Protein AF-A0A0E4FR72-F1 (afdb_monomer_lite)

Structure (mmCIF, N/CA/C/O backbone):
data_AF-A0A0E4FR72-F1
#
_entry.id   AF-A0A0E4FR72-F1
#
loop_
_atom_site.group_PDB
_atom_site.id
_atom_site.type_symbol
_atom_site.label_atom_id
_atom_site.label_alt_id
_atom_site.label_comp_id
_atom_site.label_asym_id
_atom_site.label_entity_id
_atom_site.label_seq_id
_atom_site.pdbx_PDB_ins_code
_atom_site.Cartn_x
_atom_site.Cartn_y
_atom_site.Cartn_z
_atom_site.occupancy
_atom_site.B_iso_or_equiv
_atom_site.auth_seq_id
_atom_site.auth_comp_id
_atom_site.auth_asym_id
_atom_site.auth_atom_id
_atom_site.pdbx_PDB_model_num
ATOM 1 N N . MET A 1 1 ? -20.635 29.916 -29.289 1.00 38.31 1 MET A N 1
ATOM 2 C CA . MET A 1 1 ? -20.199 29.292 -28.022 1.00 38.31 1 MET A CA 1
ATOM 3 C C . MET A 1 1 ? -18.880 28.588 -28.284 1.00 38.31 1 MET A C 1
ATOM 5 O O . MET A 1 1 ? -18.809 27.832 -29.242 1.00 38.31 1 MET A O 1
ATOM 9 N N . LYS A 1 2 ? -17.823 28.916 -27.535 1.00 31.12 2 LYS A N 1
ATOM 10 C CA . LYS A 1 2 ? -16.529 28.224 -27.605 1.00 31.12 2 LYS A CA 1
ATOM 11 C C . LYS A 1 2 ? -16.518 27.211 -26.466 1.00 31.12 2 LYS A C 1
ATOM 13 O O . LYS A 1 2 ? -16.635 27.627 -25.319 1.00 31.12 2 LYS A O 1
ATOM 18 N N . PHE A 1 3 ? -16.432 25.924 -26.781 1.00 34.09 3 PHE A N 1
ATOM 19 C CA . PHE A 1 3 ? -16.179 24.910 -25.762 1.00 34.09 3 PHE A CA 1
ATOM 20 C C . PHE A 1 3 ? -14.762 25.130 -25.211 1.00 34.09 3 PHE A C 1
ATOM 22 O O . PHE A 1 3 ? -13.854 25.398 -26.007 1.00 34.09 3 PHE A O 1
ATOM 29 N N . PRO A 1 4 ? -14.555 25.099 -23.885 1.00 46.88 4 PRO A N 1
ATOM 30 C CA . PRO A 1 4 ? -13.209 25.092 -23.341 1.00 46.88 4 PRO A CA 1
ATOM 31 C C . PRO A 1 4 ? -12.493 23.835 -23.847 1.00 46.88 4 PRO A C 1
ATOM 33 O O . PRO A 1 4 ? -13.051 22.741 -23.826 1.00 46.88 4 PRO A O 1
ATOM 36 N N . ASN A 1 5 ? -11.264 24.013 -24.339 1.00 38.12 5 ASN A N 1
ATOM 37 C CA . ASN A 1 5 ? -10.334 22.915 -24.589 1.00 38.12 5 ASN A CA 1
ATOM 38 C C . ASN A 1 5 ? -9.967 22.311 -23.228 1.00 38.12 5 ASN A C 1
ATOM 40 O O . ASN A 1 5 ? -8.936 22.642 -22.645 1.00 38.12 5 ASN A O 1
ATOM 44 N N . GLU A 1 6 ? -10.832 21.455 -22.699 1.00 42.31 6 GLU A N 1
ATOM 45 C CA . GLU A 1 6 ? -10.438 20.507 -21.675 1.00 42.31 6 GLU A CA 1
ATOM 46 C C . GLU A 1 6 ? -9.492 19.521 -22.353 1.00 42.31 6 GLU A C 1
ATOM 48 O O . GLU A 1 6 ? -9.890 18.629 -23.101 1.00 42.31 6 GLU A O 1
AT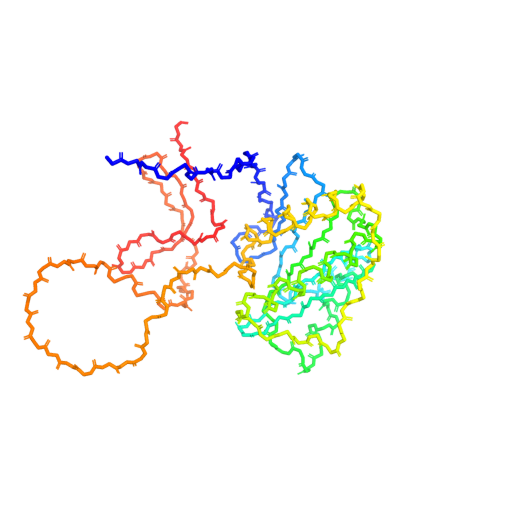OM 53 N N . THR A 1 7 ? -8.194 19.736 -22.154 1.00 40.97 7 THR A N 1
ATOM 54 C CA . THR A 1 7 ? -7.189 18.692 -22.317 1.00 40.97 7 THR A CA 1
ATOM 55 C C . THR A 1 7 ? -7.622 17.527 -21.437 1.00 40.97 7 THR A C 1
ATOM 57 O O . THR A 1 7 ? -7.352 17.527 -20.238 1.00 40.97 7 THR A O 1
ATOM 60 N N . ILE A 1 8 ? -8.323 16.556 -22.026 1.00 45.28 8 ILE A N 1
ATOM 61 C CA . ILE A 1 8 ? -8.527 15.245 -21.420 1.00 45.28 8 ILE A CA 1
ATOM 62 C C . ILE A 1 8 ? -7.111 14.754 -21.114 1.00 45.28 8 ILE A C 1
ATOM 64 O O . ILE A 1 8 ? -6.320 14.616 -22.057 1.00 45.28 8 ILE A O 1
ATOM 68 N N . PRO A 1 9 ? -6.724 14.581 -19.837 1.00 48.81 9 PRO A N 1
ATOM 69 C CA . PRO A 1 9 ? -5.423 14.018 -19.538 1.00 48.81 9 PRO A CA 1
ATOM 70 C C . PRO A 1 9 ? -5.360 12.688 -20.282 1.00 48.81 9 PRO A C 1
ATOM 72 O O . PRO A 1 9 ? -6.259 11.862 -20.138 1.00 48.81 9 PRO A O 1
ATOM 75 N N . MET A 1 10 ? -4.351 12.513 -21.140 1.00 40.31 10 MET A N 1
ATOM 76 C CA . MET A 1 10 ? -4.084 11.229 -21.780 1.00 40.31 10 MET A CA 1
ATOM 77 C C . MET A 1 10 ? -3.777 10.232 -20.661 1.00 40.31 10 MET A C 1
ATOM 79 O O . MET A 1 10 ? -2.630 10.084 -20.240 1.00 40.31 10 MET A O 1
ATOM 83 N N . VAL A 1 11 ? -4.817 9.590 -20.138 1.00 51.69 11 VAL A N 1
ATOM 84 C CA . VAL A 1 11 ? -4.686 8.442 -19.257 1.00 51.69 11 VAL A CA 1
ATOM 85 C C . VAL A 1 11 ? -4.114 7.352 -20.147 1.00 51.69 11 VAL A C 1
ATOM 87 O O . VAL A 1 11 ? -4.754 6.922 -21.107 1.00 51.69 11 VAL A O 1
ATOM 90 N N . GLN A 1 12 ? -2.857 6.977 -19.905 1.00 54.44 12 GLN A N 1
ATOM 91 C CA . GLN A 1 12 ? -2.293 5.823 -20.589 1.00 54.44 12 GLN A CA 1
ATOM 92 C C . GLN A 1 12 ? -3.168 4.608 -20.255 1.00 54.44 12 GLN A C 1
ATOM 94 O O . GLN A 1 12 ? -3.500 4.422 -19.082 1.00 54.44 12 GLN A O 1
ATOM 99 N N . PRO A 1 13 ? -3.566 3.801 -21.254 1.00 54.75 13 PRO A N 1
ATOM 100 C CA . PRO A 1 13 ? -4.285 2.568 -20.983 1.00 54.75 13 PRO A CA 1
ATOM 101 C C . PRO A 1 13 ? -3.432 1.703 -20.050 1.00 54.75 13 PRO A C 1
ATOM 103 O O . PRO A 1 13 ? -2.264 1.445 -20.341 1.00 54.75 13 PRO A O 1
ATOM 106 N N . CYS A 1 14 ? -4.013 1.299 -18.922 1.00 57.25 14 CYS A N 1
ATOM 107 C CA . CYS A 1 14 ? -3.408 0.388 -17.959 1.00 57.25 14 CYS A CA 1
ATOM 108 C C . CYS A 1 14 ? -4.258 -0.881 -17.889 1.00 57.25 14 CYS A C 1
ATOM 110 O O . CYS A 1 14 ? -5.488 -0.825 -17.886 1.00 57.25 14 CYS A O 1
ATOM 112 N N . THR A 1 15 ? -3.600 -2.036 -17.874 1.00 65.69 15 THR A N 1
ATOM 113 C CA . THR A 1 15 ? -4.245 -3.330 -17.641 1.00 65.69 15 THR A CA 1
ATOM 114 C C . THR A 1 15 ? -3.730 -3.852 -16.316 1.00 65.69 15 THR A C 1
ATOM 116 O O . THR A 1 15 ? -2.593 -4.308 -16.241 1.00 65.69 15 THR A O 1
ATOM 119 N N . HIS A 1 16 ? -4.535 -3.759 -15.262 1.00 79.25 16 HIS A N 1
ATOM 120 C CA . HIS A 1 16 ? -4.157 -4.297 -13.962 1.00 79.25 16 HIS A CA 1
ATOM 121 C C . HIS A 1 16 ? -4.639 -5.735 -13.821 1.00 79.25 16 HIS A C 1
ATOM 123 O O . HIS A 1 16 ? -5.810 -6.043 -14.039 1.00 79.25 16 HIS A O 1
ATOM 129 N N . THR A 1 17 ? -3.728 -6.614 -13.423 1.00 85.12 17 THR A N 1
ATOM 130 C CA . THR A 1 17 ? -4.030 -8.008 -13.115 1.00 85.12 17 THR A CA 1
ATOM 131 C C . THR A 1 17 ? -4.173 -8.156 -11.608 1.00 85.12 17 THR A C 1
ATOM 133 O O . THR A 1 17 ? -3.238 -7.858 -10.858 1.00 85.12 17 THR A O 1
ATOM 136 N N . ILE A 1 18 ? -5.333 -8.649 -11.170 1.00 87.75 18 ILE A N 1
ATOM 137 C CA . ILE A 1 18 ? -5.606 -8.977 -9.768 1.00 87.75 18 ILE A CA 1
ATOM 138 C C . ILE A 1 18 ? -5.416 -10.483 -9.576 1.00 87.75 18 ILE A C 1
ATOM 140 O O . ILE A 1 18 ? -6.179 -11.291 -10.097 1.00 87.75 18 ILE A O 1
ATOM 144 N N . TYR A 1 19 ? -4.407 -10.865 -8.801 1.00 86.69 19 TYR A N 1
ATOM 145 C CA . TYR A 1 19 ? -4.130 -12.249 -8.435 1.00 86.69 19 TYR A CA 1
ATOM 146 C C . TYR A 1 19 ? -4.616 -12.547 -7.012 1.00 86.69 19 TYR A C 1
ATOM 148 O O . TYR A 1 19 ? -4.257 -11.846 -6.063 1.00 86.69 19 TYR A O 1
ATOM 156 N N . ARG A 1 20 ? -5.430 -13.601 -6.862 1.00 88.00 20 ARG A N 1
ATOM 157 C CA . ARG A 1 20 ? -6.065 -14.012 -5.599 1.00 88.00 20 ARG A CA 1
ATOM 158 C C . ARG A 1 20 ? -5.809 -15.492 -5.298 1.00 88.00 20 ARG A C 1
ATOM 160 O O . ARG A 1 20 ? -6.664 -16.329 -5.584 1.00 88.00 20 ARG A O 1
ATOM 167 N N . PRO A 1 21 ? -4.653 -15.844 -4.714 1.00 84.56 21 PRO A N 1
ATOM 168 C CA . PRO A 1 21 ? -4.269 -17.241 -4.501 1.00 84.56 21 PRO A CA 1
ATOM 169 C C . PRO A 1 21 ? -5.208 -18.018 -3.567 1.00 84.56 21 PRO A C 1
ATOM 171 O O . PRO A 1 21 ? -5.265 -19.239 -3.656 1.00 84.56 21 PRO A O 1
ATOM 174 N N . PHE A 1 22 ? -5.941 -17.334 -2.682 1.00 81.75 22 PHE A N 1
ATOM 175 C CA . PHE A 1 22 ? -6.851 -17.969 -1.721 1.00 81.75 22 PHE A CA 1
ATOM 176 C C . PHE A 1 22 ? -8.341 -17.772 -2.052 1.00 81.75 22 PHE A C 1
ATOM 178 O O . PHE A 1 22 ? -9.189 -18.164 -1.257 1.00 81.75 22 PHE A O 1
ATOM 185 N N . GLY A 1 23 ? -8.673 -17.180 -3.207 1.00 75.50 23 GLY A N 1
ATOM 186 C CA . GLY A 1 23 ? -10.056 -16.822 -3.556 1.00 75.50 23 GLY A CA 1
ATOM 187 C C . GLY A 1 23 ? -10.642 -15.664 -2.724 1.00 75.50 23 GLY A C 1
ATOM 188 O O . GLY A 1 23 ? -9.916 -14.995 -1.987 1.00 75.50 23 GLY A O 1
ATOM 189 N N . GLY A 1 24 ? -11.954 -15.418 -2.879 1.00 75.88 24 GLY A N 1
ATOM 190 C CA . GLY A 1 24 ? -12.712 -14.315 -2.243 1.00 75.88 24 GLY A CA 1
ATOM 191 C C . GLY A 1 24 ? -12.351 -12.916 -2.764 1.00 75.88 24 GLY A C 1
ATOM 192 O O . GLY A 1 24 ? -11.422 -12.792 -3.557 1.00 75.88 24 GLY A O 1
ATOM 193 N N . VAL A 1 25 ? -13.047 -11.848 -2.346 1.00 68.25 25 VAL A N 1
ATOM 194 C CA . VAL A 1 25 ? -12.677 -10.458 -2.732 1.00 68.25 25 VAL A CA 1
ATOM 195 C C . VAL A 1 25 ? -11.953 -9.669 -1.638 1.00 68.25 25 VAL A C 1
ATOM 197 O O . VAL A 1 25 ? -11.116 -8.823 -1.957 1.00 68.25 25 VAL A O 1
ATOM 200 N N . GLU A 1 26 ? -12.215 -9.980 -0.367 1.00 72.88 26 GLU A N 1
ATOM 201 C CA . GLU A 1 26 ? -11.703 -9.237 0.802 1.00 72.88 26 GLU A CA 1
ATOM 202 C C . GLU A 1 26 ? -10.368 -9.780 1.343 1.00 72.88 26 GLU A C 1
ATOM 204 O O . GLU A 1 26 ? -9.729 -9.179 2.204 1.00 72.88 26 GLU A O 1
ATOM 209 N N . GLY A 1 27 ? -9.928 -10.934 0.840 1.00 82.50 27 GLY A N 1
ATOM 210 C CA . GLY A 1 27 ? -8.721 -11.612 1.299 1.00 82.50 27 GLY A CA 1
ATOM 211 C C . GLY A 1 27 ? -7.421 -11.044 0.728 1.00 82.50 27 GLY A C 1
ATOM 212 O O . GLY A 1 27 ? -7.348 -9.936 0.189 1.00 82.50 27 GLY A O 1
ATOM 213 N N . TYR A 1 28 ? -6.367 -11.852 0.840 1.00 91.50 28 TYR A N 1
ATOM 214 C CA . TYR A 1 28 ? -5.075 -11.557 0.232 1.00 91.50 28 TYR A CA 1
ATOM 215 C C . TYR A 1 28 ? -5.207 -11.432 -1.290 1.00 91.50 28 TYR A C 1
ATOM 217 O O . TYR A 1 28 ? -5.715 -12.332 -1.968 1.00 91.50 28 TYR A O 1
ATOM 225 N N . ARG A 1 29 ? -4.685 -10.335 -1.829 1.00 93.00 29 ARG A N 1
ATOM 226 C CA . ARG A 1 29 ? -4.733 -10.012 -3.254 1.00 93.00 29 ARG A CA 1
ATOM 227 C C . ARG A 1 29 ? -3.473 -9.274 -3.679 1.00 93.00 29 ARG A C 1
ATOM 229 O O . ARG A 1 29 ? -2.928 -8.473 -2.924 1.00 93.00 29 ARG A O 1
ATOM 236 N N . GLN A 1 30 ? -3.019 -9.541 -4.896 1.00 93.12 30 GLN A N 1
ATOM 237 C CA . GLN A 1 30 ? -1.898 -8.844 -5.516 1.00 93.12 30 GLN A CA 1
ATOM 238 C C . GLN A 1 30 ? -2.363 -8.156 -6.786 1.00 93.12 30 GLN A C 1
ATOM 240 O O . GLN A 1 30 ? -2.915 -8.801 -7.671 1.00 93.12 30 GLN A O 1
ATOM 245 N N . ILE A 1 31 ? -2.133 -6.854 -6.871 1.00 92.75 31 ILE A N 1
ATOM 246 C CA . ILE A 1 31 ? -2.514 -6.026 -8.006 1.00 92.75 31 ILE A CA 1
ATOM 247 C C . ILE A 1 31 ? -1.228 -5.543 -8.656 1.00 92.75 31 ILE A C 1
ATOM 249 O O . ILE A 1 31 ? -0.363 -4.978 -7.983 1.00 92.75 31 ILE A O 1
ATOM 253 N N . HIS A 1 32 ? -1.082 -5.781 -9.953 1.00 91.00 32 HIS A N 1
ATOM 254 C CA . HIS A 1 32 ? 0.075 -5.315 -10.706 1.00 91.00 32 HIS A CA 1
ATOM 255 C C . HIS A 1 32 ? -0.302 -4.952 -12.136 1.00 91.00 32 HIS A C 1
ATOM 257 O O . HIS A 1 32 ? -1.193 -5.557 -12.727 1.00 91.00 32 HIS A O 1
ATOM 263 N N . ASP A 1 33 ? 0.415 -3.984 -12.693 1.00 87.38 33 ASP A N 1
ATOM 264 C CA . ASP A 1 33 ? 0.437 -3.720 -14.129 1.00 87.38 33 ASP A CA 1
ATOM 265 C C . ASP A 1 33 ? 1.567 -4.560 -14.753 1.00 87.38 33 ASP A C 1
ATOM 267 O O . ASP A 1 33 ? 2.718 -4.380 -14.341 1.00 87.38 33 ASP A O 1
ATOM 271 N N . PRO A 1 34 ? 1.306 -5.452 -15.730 1.00 82.44 34 PRO A N 1
ATOM 272 C CA . PRO A 1 34 ? 2.352 -6.177 -16.452 1.00 82.44 34 PRO A CA 1
ATOM 273 C C . PRO A 1 34 ? 3.394 -5.268 -17.122 1.00 82.44 34 PRO A C 1
ATOM 275 O O . PRO A 1 34 ? 4.537 -5.684 -17.300 1.00 82.44 34 PRO A O 1
ATOM 278 N N . ALA A 1 35 ? 3.030 -4.035 -17.487 1.00 82.50 35 ALA A N 1
ATOM 279 C CA . ALA A 1 35 ? 3.957 -3.045 -18.034 1.00 82.50 35 ALA A CA 1
ATOM 280 C C . ALA A 1 35 ? 4.683 -2.230 -16.944 1.00 82.50 35 ALA A C 1
ATOM 282 O O . ALA A 1 35 ? 5.691 -1.568 -17.216 1.00 82.50 35 ALA A O 1
ATOM 283 N N . GLY A 1 36 ? 4.170 -2.266 -15.714 1.00 83.00 36 GLY A N 1
ATOM 284 C CA . GLY A 1 36 ? 4.670 -1.518 -14.571 1.00 83.00 36 GLY A CA 1
ATOM 285 C C . GLY A 1 36 ? 5.760 -2.248 -13.786 1.00 83.00 36 GLY A C 1
ATOM 286 O O . GLY A 1 36 ? 6.048 -3.427 -13.971 1.00 83.00 36 GLY A O 1
ATOM 287 N N . ARG A 1 37 ? 6.388 -1.519 -12.857 1.00 86.50 37 ARG A N 1
ATOM 288 C CA . ARG A 1 37 ? 7.414 -2.065 -11.944 1.00 86.50 37 ARG A CA 1
ATOM 289 C C . ARG A 1 37 ? 6.885 -2.399 -10.554 1.00 86.50 37 ARG A C 1
ATOM 291 O O . ARG A 1 37 ? 7.583 -3.057 -9.782 1.00 86.50 37 ARG A O 1
ATOM 298 N N . LEU A 1 38 ? 5.706 -1.886 -10.220 1.00 92.50 38 LEU A N 1
ATOM 299 C CA . LEU A 1 38 ? 5.119 -1.980 -8.894 1.00 92.50 38 LEU A CA 1
ATOM 300 C C . LEU A 1 38 ? 4.072 -3.085 -8.817 1.00 92.50 38 LEU A C 1
ATOM 302 O O . LEU A 1 38 ? 3.392 -3.409 -9.789 1.00 92.50 38 LEU A O 1
ATOM 306 N N . VAL A 1 39 ? 3.943 -3.611 -7.607 1.00 94.19 39 VAL A N 1
ATOM 307 C CA . VAL A 1 39 ? 2.869 -4.488 -7.159 1.00 94.19 39 VAL A CA 1
ATOM 308 C C . VAL A 1 39 ? 2.349 -3.937 -5.851 1.00 94.19 39 VAL A C 1
ATOM 310 O O . VAL A 1 39 ? 3.130 -3.500 -5.000 1.00 94.19 39 VAL A O 1
ATOM 313 N N . VAL A 1 40 ? 1.034 -3.996 -5.693 1.00 95.50 40 VAL A N 1
ATOM 314 C CA . VAL A 1 40 ? 0.368 -3.801 -4.413 1.00 95.50 40 VAL A CA 1
ATOM 315 C C . VAL A 1 40 ? -0.105 -5.150 -3.911 1.00 95.50 40 VAL A C 1
ATOM 317 O O . VAL A 1 40 ? -0.980 -5.766 -4.514 1.00 95.50 40 VAL A O 1
ATOM 320 N N . THR A 1 41 ? 0.463 -5.607 -2.800 1.00 95.25 41 THR A N 1
ATOM 321 C CA . THR A 1 41 ? -0.082 -6.743 -2.053 1.00 95.25 41 THR A CA 1
ATOM 322 C C . THR A 1 41 ? -0.980 -6.205 -0.946 1.00 95.25 41 THR A C 1
ATOM 324 O O . THR A 1 41 ? -0.493 -5.506 -0.059 1.00 95.25 41 THR A O 1
ATOM 327 N N . ALA A 1 42 ? -2.272 -6.520 -0.995 1.00 95.44 42 ALA A N 1
ATOM 328 C CA . ALA A 1 42 ? -3.254 -6.135 0.012 1.00 95.44 42 ALA A CA 1
ATOM 329 C C . ALA A 1 42 ? -3.750 -7.360 0.785 1.00 95.44 42 ALA A C 1
ATOM 331 O O . ALA A 1 42 ? -3.910 -8.438 0.210 1.00 95.44 42 ALA A O 1
ATOM 332 N N . PHE A 1 43 ? -3.967 -7.207 2.089 1.00 94.25 43 PHE A N 1
ATOM 333 C CA . PHE A 1 43 ? -4.482 -8.266 2.956 1.00 94.25 43 PHE A CA 1
ATOM 334 C C . PHE A 1 43 ? -5.116 -7.695 4.236 1.00 94.25 43 PHE A C 1
ATOM 336 O O . PHE A 1 43 ? -4.671 -6.652 4.726 1.00 94.25 43 PHE A O 1
ATOM 343 N N . PRO A 1 44 ? -6.094 -8.399 4.837 1.00 93.00 44 PRO A N 1
ATOM 344 C CA . PRO A 1 44 ? -6.607 -8.064 6.162 1.00 93.00 44 PRO A CA 1
ATOM 345 C C . PRO A 1 44 ? -5.502 -8.081 7.216 1.00 93.00 44 PRO A C 1
ATOM 347 O O . PRO A 1 44 ? -4.689 -9.011 7.251 1.00 93.00 44 PRO A O 1
ATOM 350 N N . LEU A 1 45 ? -5.494 -7.104 8.126 1.00 91.69 45 LEU A N 1
ATOM 351 C CA . LEU A 1 45 ? -4.434 -6.964 9.130 1.00 91.69 45 LEU A CA 1
ATOM 352 C C . LEU A 1 45 ? -4.314 -8.208 10.032 1.00 91.69 45 LEU A C 1
ATOM 354 O O . LEU A 1 45 ? -3.214 -8.583 10.438 1.00 91.69 45 LEU A O 1
ATOM 358 N N . ALA A 1 46 ? -5.420 -8.929 10.242 1.00 89.81 46 ALA A N 1
ATOM 359 C CA . ALA A 1 46 ? -5.450 -10.215 10.942 1.00 89.81 46 ALA A CA 1
ATOM 360 C C . ALA A 1 46 ? -4.513 -11.283 10.328 1.00 89.81 46 ALA A C 1
ATOM 362 O O . ALA A 1 46 ? -4.037 -12.169 11.039 1.00 89.81 46 ALA A O 1
ATOM 363 N N . MET A 1 47 ? -4.197 -11.194 9.029 1.00 91.12 47 MET A N 1
ATOM 364 C CA . MET A 1 47 ? -3.277 -12.110 8.339 1.00 91.12 47 MET A CA 1
ATOM 365 C C . MET A 1 47 ? -1.797 -11.729 8.493 1.00 91.12 47 MET A C 1
ATOM 367 O O . MET A 1 47 ? -0.924 -12.535 8.160 1.00 91.12 47 MET A O 1
ATOM 371 N N . ALA A 1 48 ? -1.483 -10.533 9.007 1.00 91.75 48 ALA A N 1
ATOM 372 C CA . ALA A 1 48 ? -0.124 -9.989 9.021 1.00 91.75 48 ALA A CA 1
ATOM 373 C C . ALA A 1 48 ? 0.883 -10.910 9.727 1.00 91.75 48 ALA A C 1
ATOM 375 O O . ALA A 1 48 ? 1.990 -11.117 9.231 1.00 91.75 48 ALA A O 1
ATOM 376 N N . ARG A 1 49 ? 0.493 -11.524 10.853 1.00 90.62 49 ARG A N 1
ATOM 377 C CA . ARG A 1 49 ? 1.359 -12.451 11.605 1.00 90.62 49 ARG A CA 1
ATOM 378 C C . ARG A 1 49 ? 1.716 -13.704 10.803 1.00 90.62 49 ARG A C 1
ATOM 380 O O . ARG A 1 49 ? 2.871 -14.123 10.820 1.00 90.62 49 ARG A O 1
ATOM 387 N N . SER A 1 50 ? 0.745 -14.281 10.098 1.00 90.56 50 SER A N 1
ATOM 388 C CA . SER A 1 50 ? 0.949 -15.475 9.269 1.00 90.56 50 SER A CA 1
ATOM 389 C C . SER A 1 50 ? 1.856 -15.174 8.074 1.00 90.56 50 SER A C 1
ATOM 391 O O . SER A 1 50 ? 2.758 -15.951 7.763 1.00 90.56 50 SER A O 1
ATOM 393 N N . LEU A 1 51 ? 1.679 -14.009 7.446 1.00 89.88 51 LEU A N 1
ATOM 394 C CA . LEU A 1 51 ? 2.540 -13.555 6.352 1.00 89.88 51 LEU A CA 1
ATOM 395 C C . LEU A 1 51 ? 3.960 -13.236 6.840 1.00 89.88 51 LEU A C 1
ATOM 397 O O . LEU A 1 51 ? 4.934 -13.627 6.204 1.00 89.88 51 LEU A O 1
ATOM 401 N N . ALA A 1 52 ? 4.112 -12.600 8.004 1.00 90.50 52 ALA A N 1
ATOM 402 C CA . ALA A 1 52 ? 5.428 -12.284 8.561 1.00 90.50 52 ALA A CA 1
ATOM 403 C C . ALA A 1 52 ? 6.258 -13.537 8.884 1.00 90.50 52 ALA A C 1
ATOM 405 O O . ALA A 1 52 ? 7.485 -13.485 8.830 1.00 90.50 52 ALA A O 1
ATOM 406 N N . ALA A 1 53 ? 5.610 -14.670 9.178 1.00 88.69 53 ALA A N 1
ATOM 407 C CA . ALA A 1 53 ? 6.292 -15.944 9.401 1.00 88.69 53 ALA A CA 1
ATOM 408 C C . ALA A 1 53 ? 6.923 -16.527 8.122 1.00 88.69 53 ALA A C 1
ATOM 410 O O . ALA A 1 53 ? 7.871 -17.307 8.209 1.00 88.69 53 ALA A O 1
ATOM 411 N N . THR A 1 54 ? 6.418 -16.149 6.943 1.00 85.19 54 THR A N 1
ATOM 412 C CA . THR A 1 54 ? 6.840 -16.699 5.644 1.00 85.19 54 THR A CA 1
ATOM 413 C C . THR A 1 54 ? 7.629 -15.697 4.793 1.00 85.19 54 THR A C 1
ATOM 415 O O . THR A 1 54 ? 8.490 -16.101 4.012 1.00 85.19 54 THR A O 1
ATOM 418 N N . CYS A 1 55 ? 7.423 -14.388 4.980 1.00 80.38 55 CYS A N 1
ATOM 419 C CA . CYS A 1 55 ? 7.993 -13.327 4.144 1.00 80.38 55 CYS A CA 1
ATOM 420 C C . CYS A 1 55 ? 8.907 -12.378 4.942 1.00 80.38 55 CYS A C 1
ATOM 422 O O . CYS A 1 55 ? 8.476 -11.351 5.464 1.00 80.38 55 CYS A O 1
ATOM 424 N N . ASN A 1 56 ? 10.208 -12.686 5.006 1.00 69.81 56 ASN A N 1
ATOM 425 C CA . ASN A 1 56 ? 11.146 -11.963 5.880 1.00 69.81 56 ASN A CA 1
ATOM 426 C C . ASN A 1 56 ? 11.836 -10.724 5.274 1.00 69.81 56 ASN A C 1
ATOM 428 O O . ASN A 1 56 ? 12.407 -9.938 6.034 1.00 69.81 56 ASN A O 1
ATOM 432 N N . LEU A 1 57 ? 11.825 -10.558 3.945 1.00 81.50 57 LEU A N 1
ATOM 433 C CA . LEU A 1 57 ? 12.722 -9.627 3.230 1.00 81.50 57 LEU A CA 1
ATOM 434 C C . LEU A 1 57 ? 12.014 -8.642 2.287 1.00 81.50 57 LEU A C 1
ATOM 436 O O . LEU A 1 57 ? 12.656 -8.015 1.446 1.00 81.50 57 LEU A O 1
ATOM 440 N N . TRP A 1 58 ? 10.695 -8.497 2.398 1.00 90.56 58 TRP A N 1
ATOM 441 C CA . TRP A 1 58 ? 9.961 -7.588 1.521 1.00 90.56 58 TRP A CA 1
ATOM 442 C C . TRP A 1 58 ? 10.297 -6.138 1.852 1.00 90.56 58 TRP A C 1
ATOM 444 O O . TRP A 1 58 ? 9.955 -5.628 2.925 1.00 90.56 58 TRP A O 1
ATOM 454 N N . SER A 1 59 ? 10.960 -5.481 0.902 1.00 93.31 59 SER A N 1
ATOM 455 C CA . SER A 1 59 ? 11.288 -4.066 0.994 1.00 93.31 59 SER A CA 1
ATOM 456 C C . SER A 1 59 ? 10.208 -3.266 0.289 1.00 93.31 59 SER A C 1
ATOM 458 O O . SER A 1 59 ? 10.173 -3.216 -0.942 1.00 93.31 59 SER A O 1
ATOM 460 N N . ALA A 1 60 ? 9.353 -2.620 1.080 1.00 95.06 60 ALA A N 1
ATOM 461 C CA . ALA A 1 60 ? 8.151 -1.953 0.599 1.00 95.06 60 ALA A CA 1
ATOM 462 C C . ALA A 1 60 ? 7.925 -0.597 1.282 1.00 95.06 60 ALA A C 1
ATOM 464 O O . ALA A 1 60 ? 8.428 -0.335 2.380 1.00 95.06 60 ALA A O 1
ATOM 465 N N . CYS A 1 61 ? 7.136 0.246 0.622 1.00 95.31 61 CYS A N 1
ATOM 466 C CA . CYS A 1 61 ? 6.321 1.239 1.313 1.00 95.31 61 CYS A CA 1
ATOM 467 C C . CYS A 1 61 ? 5.006 0.553 1.691 1.00 95.31 61 CYS A C 1
ATOM 469 O O . CYS A 1 61 ? 4.468 -0.205 0.888 1.00 95.31 61 CYS A O 1
ATOM 471 N N . TYR A 1 62 ? 4.521 0.754 2.909 1.00 95.38 62 TYR A N 1
ATOM 472 C CA . TYR A 1 62 ? 3.307 0.111 3.389 1.00 95.38 62 TYR A CA 1
ATOM 473 C C . TYR A 1 62 ? 2.306 1.129 3.905 1.00 95.38 62 TYR A C 1
ATOM 475 O O . TYR A 1 62 ? 2.682 2.178 4.425 1.00 95.38 62 TYR A O 1
ATOM 483 N N . VAL A 1 63 ? 1.034 0.789 3.761 1.00 95.31 63 VAL A N 1
ATOM 484 C CA . VAL A 1 63 ? -0.103 1.566 4.236 1.00 95.31 63 VAL A CA 1
ATOM 485 C C . VAL A 1 63 ? -0.966 0.639 5.081 1.00 95.31 63 VAL A C 1
ATOM 487 O O . VAL A 1 63 ? -1.345 -0.430 4.614 1.00 95.31 63 VAL A O 1
ATOM 490 N N . ILE A 1 64 ? -1.264 1.029 6.314 1.00 94.69 64 ILE A N 1
ATOM 491 C CA . ILE A 1 64 ? -2.254 0.372 7.171 1.00 94.69 64 ILE A CA 1
ATOM 492 C C . ILE A 1 64 ? -3.446 1.315 7.245 1.00 94.69 64 ILE A C 1
ATOM 494 O O . ILE A 1 64 ? -3.276 2.486 7.578 1.00 94.69 64 ILE A O 1
ATOM 498 N N . VAL A 1 65 ? -4.628 0.820 6.898 1.00 92.00 65 VAL A N 1
ATOM 499 C CA . VAL A 1 65 ? -5.851 1.620 6.803 1.00 92.00 65 VAL A CA 1
ATOM 500 C C . VAL A 1 65 ? -6.870 1.098 7.802 1.00 92.00 65 VAL A C 1
ATOM 502 O O . VAL A 1 65 ? -7.134 -0.105 7.863 1.00 92.00 65 VAL A O 1
ATOM 505 N N . GLY A 1 66 ? -7.420 2.014 8.590 1.00 87.56 66 GLY A N 1
ATOM 506 C CA . GLY A 1 66 ? -8.581 1.807 9.441 1.00 87.56 66 GLY A CA 1
ATOM 507 C C . GLY A 1 66 ? -9.811 2.540 8.927 1.00 87.56 66 GLY A C 1
ATOM 508 O O . GLY A 1 66 ? -9.897 2.872 7.748 1.00 87.56 66 GLY A O 1
ATOM 509 N N . ARG A 1 67 ? -10.763 2.799 9.829 1.00 81.12 67 ARG A N 1
ATOM 510 C CA . ARG A 1 67 ? -11.992 3.535 9.497 1.00 81.12 67 ARG A CA 1
ATOM 511 C C . ARG A 1 67 ? -11.702 4.998 9.147 1.00 81.12 67 ARG A C 1
ATOM 513 O O . ARG A 1 67 ? -11.992 5.412 8.035 1.00 81.12 67 ARG A O 1
ATOM 520 N N . ASP A 1 68 ? -11.065 5.719 10.069 1.00 85.38 68 ASP A N 1
ATOM 521 C CA . ASP A 1 68 ? -10.806 7.166 9.949 1.00 85.38 68 ASP A CA 1
ATOM 522 C C . ASP A 1 68 ? -9.311 7.510 10.089 1.00 85.38 68 ASP A C 1
ATOM 524 O O . ASP A 1 68 ? -8.906 8.673 10.049 1.00 85.38 68 ASP A O 1
ATOM 528 N N . GLU A 1 69 ? -8.470 6.487 10.252 1.00 90.06 69 GLU A N 1
ATOM 529 C CA . GLU A 1 69 ? -7.036 6.620 10.486 1.00 90.06 69 GLU A CA 1
ATOM 530 C C . GLU A 1 69 ? -6.235 5.791 9.486 1.00 90.06 69 GLU A C 1
ATOM 532 O O . GLU A 1 69 ? -6.641 4.700 9.072 1.00 90.06 69 GLU A O 1
ATOM 537 N N . ALA A 1 70 ? -5.063 6.298 9.116 1.00 92.31 70 ALA A N 1
ATOM 538 C CA . ALA A 1 70 ? -4.113 5.562 8.299 1.00 92.31 70 ALA A CA 1
ATOM 539 C C . ALA A 1 70 ? -2.681 5.754 8.797 1.00 92.31 70 ALA A C 1
ATOM 541 O O . ALA A 1 70 ? -2.296 6.826 9.257 1.00 92.31 70 ALA A O 1
ATOM 542 N N . TYR A 1 71 ? -1.865 4.718 8.642 1.00 92.94 71 TYR A N 1
ATOM 543 C CA . TYR A 1 71 ? -0.429 4.772 8.879 1.00 92.94 71 TYR A CA 1
ATOM 544 C C . TYR A 1 71 ? 0.309 4.458 7.587 1.00 92.94 71 TYR A C 1
ATOM 546 O O . TYR A 1 71 ? 0.006 3.470 6.920 1.00 92.94 71 TYR A O 1
ATOM 554 N N . ILE A 1 72 ? 1.295 5.278 7.232 1.00 94.12 72 ILE A N 1
ATOM 555 C CA . ILE A 1 72 ? 2.079 5.112 6.006 1.00 94.12 72 ILE A CA 1
ATOM 556 C C . ILE A 1 72 ? 3.557 5.054 6.377 1.00 94.12 72 ILE A C 1
ATOM 558 O O . ILE A 1 72 ? 4.138 6.054 6.796 1.00 94.12 72 ILE A O 1
ATOM 562 N N . GLY A 1 73 ? 4.190 3.905 6.163 1.00 92.88 73 GLY A N 1
ATOM 563 C CA . GLY A 1 73 ? 5.586 3.673 6.516 1.00 92.88 73 GLY A CA 1
ATOM 564 C C . GLY A 1 73 ? 6.428 3.122 5.371 1.00 92.88 73 GLY A C 1
ATOM 565 O O . GLY A 1 73 ? 5.947 2.798 4.284 1.00 92.88 73 GLY A O 1
ATOM 566 N N . GLU A 1 74 ? 7.727 2.995 5.627 1.00 93.56 74 GLU A N 1
ATOM 567 C CA . GLU A 1 74 ? 8.670 2.308 4.747 1.00 93.56 74 GLU A CA 1
ATOM 568 C C . GLU A 1 74 ? 9.564 1.371 5.557 1.00 93.56 74 GLU A C 1
ATOM 570 O O . GLU A 1 74 ? 9.914 1.673 6.696 1.00 93.56 74 GLU A O 1
ATOM 575 N N . SER A 1 75 ? 9.888 0.199 5.009 1.00 92.94 75 SER A N 1
ATOM 576 C CA . SER A 1 75 ? 10.786 -0.752 5.671 1.00 92.94 75 SER A CA 1
ATOM 577 C C . SER A 1 75 ? 11.375 -1.750 4.678 1.00 92.94 75 SER A C 1
ATOM 579 O O . SER A 1 75 ? 10.804 -2.005 3.616 1.00 92.94 75 SER A O 1
ATOM 581 N N . ASN A 1 76 ? 12.542 -2.308 5.006 1.00 92.69 76 ASN A N 1
ATOM 582 C CA . ASN A 1 76 ? 13.129 -3.452 4.300 1.00 92.69 76 ASN A CA 1
ATOM 583 C C . ASN A 1 76 ? 12.556 -4.801 4.781 1.00 92.69 76 ASN A C 1
ATOM 585 O O . ASN A 1 76 ? 12.900 -5.855 4.251 1.00 92.69 76 ASN A O 1
ATOM 589 N N . ARG A 1 77 ? 11.696 -4.759 5.805 1.00 92.69 77 ARG A N 1
ATOM 590 C CA . ARG A 1 77 ? 10.977 -5.889 6.398 1.00 92.69 77 ARG A CA 1
ATOM 591 C C . ARG A 1 77 ? 9.517 -5.498 6.614 1.00 92.69 77 ARG A C 1
ATOM 593 O O . ARG A 1 77 ? 8.985 -5.636 7.712 1.00 92.69 77 ARG A O 1
ATOM 600 N N . ALA A 1 78 ? 8.884 -4.964 5.574 1.00 93.12 78 ALA A N 1
ATOM 601 C CA . ALA A 1 78 ? 7.584 -4.307 5.679 1.00 93.12 78 ALA A CA 1
ATOM 602 C C . ALA A 1 78 ? 6.496 -5.210 6.275 1.00 93.12 78 ALA A C 1
ATOM 604 O O . ALA A 1 78 ? 5.782 -4.780 7.171 1.00 93.12 78 ALA A O 1
ATOM 605 N N . VAL A 1 79 ? 6.434 -6.483 5.870 1.00 92.69 79 VAL A N 1
ATOM 606 C CA . VAL A 1 79 ? 5.464 -7.454 6.414 1.00 92.69 79 VAL A CA 1
ATOM 607 C C . VAL A 1 79 ? 5.637 -7.631 7.927 1.00 92.69 79 VAL A C 1
ATOM 609 O O . VAL A 1 79 ? 4.657 -7.692 8.665 1.00 92.69 79 VAL A O 1
ATOM 612 N N . ARG A 1 80 ? 6.886 -7.660 8.410 1.00 92.94 80 ARG A N 1
ATOM 613 C CA . ARG A 1 80 ? 7.183 -7.755 9.842 1.00 92.94 80 ARG A CA 1
ATOM 614 C C . ARG A 1 80 ? 6.765 -6.488 10.583 1.00 92.94 80 ARG A C 1
ATOM 616 O O . ARG A 1 80 ? 6.138 -6.610 11.625 1.00 92.94 80 ARG A O 1
ATOM 623 N N . CYS A 1 81 ? 7.064 -5.306 10.043 1.00 92.38 81 CYS A N 1
ATOM 624 C CA . CYS A 1 81 ? 6.624 -4.045 10.644 1.00 92.38 81 CYS A CA 1
ATOM 625 C C . CYS A 1 81 ? 5.094 -3.974 10.726 1.00 92.38 81 CYS A C 1
ATOM 627 O O . CYS A 1 81 ? 4.557 -3.631 11.770 1.00 92.38 81 CYS A O 1
ATOM 629 N N . VAL A 1 82 ? 4.381 -4.379 9.670 1.00 92.81 82 VAL A N 1
ATOM 630 C CA . VAL A 1 82 ? 2.911 -4.449 9.689 1.00 92.81 82 VAL A CA 1
ATOM 631 C C . VAL A 1 82 ? 2.410 -5.432 10.752 1.00 92.81 82 VAL A C 1
ATOM 633 O O . VAL A 1 82 ? 1.458 -5.125 11.459 1.00 92.81 82 VAL A O 1
ATOM 636 N N . ALA A 1 83 ? 3.057 -6.588 10.921 1.00 92.38 83 ALA A N 1
ATOM 637 C CA . ALA A 1 83 ? 2.699 -7.536 11.977 1.00 92.38 83 ALA A CA 1
ATOM 638 C C . ALA A 1 83 ? 2.995 -7.010 13.393 1.00 92.38 83 ALA A C 1
ATOM 640 O O . ALA A 1 83 ? 2.249 -7.318 14.319 1.00 92.38 83 ALA A O 1
ATOM 641 N N . GLU A 1 84 ? 4.062 -6.224 13.564 1.00 91.50 84 GLU A N 1
ATOM 642 C CA . GLU A 1 84 ? 4.378 -5.528 14.817 1.00 91.50 84 GLU A CA 1
ATOM 643 C C . GLU A 1 84 ? 3.310 -4.465 15.124 1.00 91.50 84 GLU A C 1
ATOM 645 O O . GLU A 1 84 ? 2.794 -4.443 16.238 1.00 91.50 84 GLU A O 1
ATOM 650 N N . HIS A 1 85 ? 2.882 -3.680 14.127 1.00 88.62 85 HIS A N 1
ATOM 651 C CA . HIS A 1 85 ? 1.752 -2.753 14.265 1.00 88.62 85 HIS A CA 1
ATOM 652 C C . HIS A 1 85 ? 0.445 -3.473 14.614 1.00 88.62 85 HIS A C 1
ATOM 654 O O . HIS A 1 85 ? -0.262 -3.034 15.511 1.00 88.62 85 HIS A O 1
ATOM 660 N N . ALA A 1 86 ? 0.148 -4.603 13.967 1.00 87.75 86 ALA A N 1
ATOM 661 C CA . ALA A 1 86 ? -1.045 -5.403 14.248 1.00 87.75 86 ALA A CA 1
ATOM 662 C C . ALA A 1 86 ? -1.081 -5.972 15.678 1.00 87.75 86 ALA A C 1
ATOM 664 O O . ALA A 1 86 ? -2.152 -6.292 16.190 1.00 87.75 86 ALA A O 1
ATOM 665 N N . ALA A 1 87 ? 0.084 -6.160 16.305 1.00 86.19 87 ALA A N 1
ATOM 666 C CA . ALA A 1 87 ? 0.201 -6.671 17.668 1.00 86.19 87 ALA A CA 1
ATOM 667 C C . ALA A 1 87 ? 0.174 -5.564 18.735 1.00 86.19 87 ALA A C 1
ATOM 669 O O . ALA A 1 87 ? -0.025 -5.863 19.913 1.00 86.19 87 ALA A O 1
ATOM 670 N N . ASP A 1 88 ? 0.398 -4.310 18.345 1.00 82.06 88 ASP A N 1
ATOM 671 C CA . ASP A 1 88 ? 0.426 -3.167 19.247 1.00 82.06 88 ASP A CA 1
ATOM 672 C C . ASP A 1 88 ? -1.000 -2.682 19.548 1.00 82.06 88 ASP A C 1
ATOM 674 O O . ASP A 1 88 ? -1.731 -2.233 18.664 1.00 82.06 88 ASP A O 1
ATOM 678 N N . SER A 1 89 ? -1.390 -2.733 20.823 1.00 62.72 89 SER A N 1
ATOM 679 C CA . SER A 1 89 ? -2.709 -2.298 21.297 1.00 62.72 89 SER A CA 1
ATOM 680 C C . SER A 1 89 ? -2.980 -0.801 21.114 1.00 62.72 89 SER A C 1
ATOM 682 O O . SER A 1 89 ? -4.115 -0.370 21.291 1.00 62.72 89 SER A O 1
ATOM 684 N N . SER A 1 90 ? -1.966 0.003 20.788 1.00 68.00 90 SER A N 1
ATOM 685 C CA . SER A 1 90 ? -2.143 1.413 20.426 1.00 68.00 90 SER A CA 1
ATOM 686 C C . SER A 1 90 ? -2.536 1.628 18.955 1.00 68.00 90 SER A C 1
ATOM 688 O O . SER A 1 90 ? -2.999 2.709 18.614 1.00 68.00 90 SER A O 1
ATOM 690 N N . ASN A 1 91 ? -2.432 0.599 18.100 1.00 63.12 91 ASN A N 1
ATOM 691 C CA . ASN A 1 91 ? -2.706 0.658 16.654 1.00 63.12 91 ASN A CA 1
ATOM 692 C C . ASN A 1 91 ? -3.965 -0.138 16.241 1.00 63.12 91 ASN A C 1
ATOM 694 O O . ASN A 1 91 ? -4.058 -0.644 15.123 1.00 63.12 91 ASN A O 1
ATOM 698 N N . VAL A 1 92 ? -4.952 -0.255 17.138 1.00 64.56 92 VAL A N 1
ATOM 699 C CA . VAL A 1 92 ? -6.178 -1.074 16.959 1.00 64.56 92 VAL A CA 1
ATOM 700 C C . VAL A 1 92 ? -7.072 -0.593 15.801 1.00 64.56 92 VAL A C 1
ATOM 702 O O . VAL A 1 92 ? -8.004 -1.289 15.411 1.00 64.56 92 VAL A O 1
ATOM 705 N N . PHE A 1 93 ? -6.787 0.567 15.206 1.00 75.69 93 PHE A N 1
ATOM 706 C CA . PHE A 1 93 ? -7.581 1.118 14.109 1.00 75.69 93 PHE A CA 1
ATOM 707 C C . PHE A 1 93 ? -7.445 0.335 12.793 1.00 75.69 93 PHE A C 1
ATOM 709 O O . PHE A 1 93 ? -8.362 0.377 11.977 1.00 75.69 93 PHE A O 1
ATOM 716 N N . GLY A 1 94 ? -6.326 -0.357 12.555 1.00 79.88 94 GLY A N 1
ATOM 717 C CA . GLY A 1 94 ? -6.030 -0.952 11.251 1.00 79.88 94 GLY A CA 1
ATOM 718 C C . GLY A 1 94 ? -6.896 -2.174 10.913 1.00 79.88 94 GLY A C 1
ATOM 719 O O . GLY A 1 94 ? -6.862 -3.182 11.615 1.00 79.88 94 GLY A O 1
ATOM 720 N N . ALA A 1 95 ? -7.619 -2.116 9.793 1.00 87.50 95 ALA A N 1
ATOM 721 C CA . ALA A 1 95 ? -8.411 -3.226 9.257 1.00 87.50 95 ALA A CA 1
ATOM 722 C C . ALA A 1 95 ? -7.691 -3.936 8.099 1.00 87.50 95 ALA A C 1
ATOM 724 O O . ALA A 1 95 ? -7.636 -5.168 8.047 1.00 87.50 95 ALA A O 1
ATOM 725 N N . GLU A 1 96 ? -7.079 -3.166 7.200 1.00 92.44 96 GLU A N 1
ATOM 726 C CA . GLU A 1 96 ? -6.373 -3.674 6.024 1.00 92.44 96 GLU A CA 1
ATOM 727 C C . GLU A 1 96 ? -4.955 -3.109 5.929 1.00 92.44 96 GLU A C 1
ATOM 729 O O . GLU A 1 96 ? -4.670 -1.988 6.356 1.00 92.44 96 GLU A O 1
ATOM 734 N N . ALA A 1 97 ? -4.059 -3.891 5.331 1.00 95.19 97 ALA A N 1
ATOM 735 C CA . ALA A 1 97 ? -2.703 -3.482 5.014 1.00 95.19 97 ALA A CA 1
ATOM 736 C C . ALA A 1 97 ? -2.429 -3.614 3.514 1.00 95.19 97 ALA A C 1
ATOM 738 O O . ALA A 1 97 ? -2.852 -4.572 2.868 1.00 95.19 97 ALA A O 1
ATOM 739 N N . TYR A 1 98 ? -1.663 -2.665 2.987 1.00 96.62 98 TYR A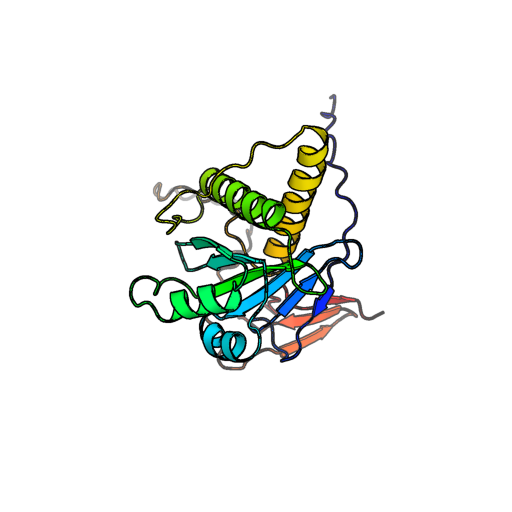 N 1
ATOM 740 C CA . TYR A 1 98 ? -1.253 -2.567 1.593 1.00 96.62 98 TYR A CA 1
ATOM 741 C C . TYR A 1 98 ? 0.263 -2.412 1.530 1.00 96.62 98 TYR A C 1
ATOM 743 O O . TYR A 1 98 ? 0.829 -1.542 2.187 1.00 96.62 98 TYR A O 1
ATOM 751 N N . LEU A 1 99 ? 0.935 -3.232 0.728 1.00 96.12 99 LEU A N 1
ATOM 752 C CA . LEU A 1 99 ? 2.383 -3.201 0.537 1.00 96.12 99 LEU A CA 1
ATOM 753 C C . LEU A 1 99 ? 2.704 -2.851 -0.914 1.00 96.12 99 LEU A C 1
ATOM 755 O O . LEU A 1 99 ? 2.422 -3.646 -1.805 1.00 96.12 99 LEU A O 1
ATOM 759 N N . LEU A 1 100 ? 3.342 -1.704 -1.140 1.00 96.00 100 LEU A N 1
ATOM 760 C CA . LEU A 1 100 ? 3.889 -1.293 -2.430 1.00 96.00 100 LEU A CA 1
ATOM 761 C C . LEU A 1 100 ? 5.338 -1.768 -2.550 1.00 96.00 100 LEU A C 1
ATOM 763 O O . LEU A 1 100 ? 6.237 -1.245 -1.881 1.00 96.00 100 LEU A O 1
ATOM 767 N N . HIS A 1 101 ? 5.579 -2.732 -3.428 1.00 94.62 101 HIS A N 1
ATOM 768 C CA . HIS A 1 101 ? 6.904 -3.303 -3.667 1.00 94.62 101 HIS A CA 1
ATOM 769 C C . HIS A 1 101 ? 7.137 -3.578 -5.156 1.00 94.62 101 HIS A C 1
ATOM 771 O O . HIS A 1 101 ? 6.243 -3.422 -5.982 1.00 94.62 101 HIS A O 1
ATOM 777 N N . ALA A 1 102 ? 8.358 -3.976 -5.518 1.00 91.88 102 ALA A N 1
ATOM 778 C CA . ALA A 1 102 ? 8.658 -4.427 -6.877 1.00 91.88 102 ALA A CA 1
ATOM 779 C C . ALA A 1 102 ? 8.014 -5.799 -7.174 1.00 91.88 102 ALA A C 1
ATOM 781 O O . ALA A 1 102 ? 7.819 -6.587 -6.245 1.00 91.88 102 ALA A O 1
ATOM 782 N N . GLN A 1 103 ? 7.730 -6.103 -8.447 1.00 85.19 103 GLN A N 1
ATOM 783 C CA . GLN A 1 103 ? 7.191 -7.408 -8.885 1.00 85.19 103 GLN A CA 1
ATOM 784 C C . GLN A 1 103 ? 8.027 -8.582 -8.393 1.00 85.19 103 GLN A C 1
ATOM 786 O O . GLN A 1 103 ? 7.586 -9.304 -7.512 1.00 85.19 103 GLN A O 1
ATOM 791 N N . GLU A 1 104 ? 9.267 -8.702 -8.844 1.00 81.44 104 GLU A N 1
ATOM 792 C CA . GLU A 1 104 ? 10.249 -9.633 -8.298 1.00 81.44 104 GLU A CA 1
ATOM 793 C C . GLU A 1 104 ? 11.607 -8.923 -8.293 1.00 81.44 104 GLU A C 1
ATOM 795 O O . GLU A 1 104 ? 11.914 -8.198 -9.243 1.00 81.44 104 GLU A O 1
ATOM 800 N N . PRO A 1 105 ? 12.423 -9.034 -7.229 1.00 81.81 105 PRO A N 1
ATOM 801 C CA . PRO A 1 105 ? 12.296 -9.908 -6.057 1.00 81.81 105 PRO A CA 1
ATOM 802 C C . PRO A 1 105 ? 11.645 -9.212 -4.835 1.00 81.81 105 PRO A C 1
ATOM 804 O O . PRO A 1 105 ? 12.213 -9.216 -3.743 1.00 81.81 105 PR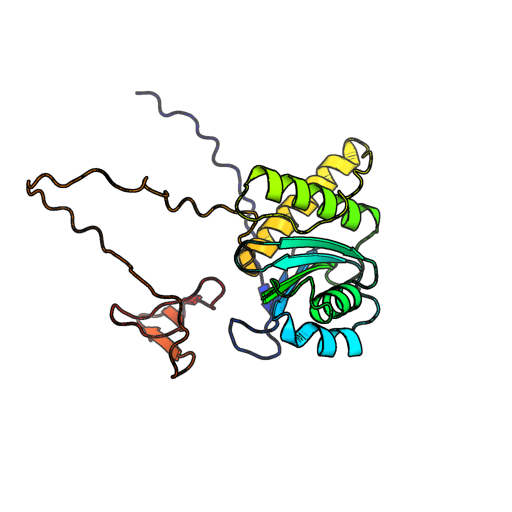O A O 1
ATOM 807 N N . HIS A 1 106 ? 10.502 -8.528 -4.999 1.00 83.94 106 HIS A N 1
ATOM 808 C CA . HIS A 1 106 ? 9.814 -7.791 -3.913 1.00 83.94 106 HIS A CA 1
ATOM 809 C C . HIS A 1 106 ? 10.701 -6.792 -3.150 1.00 83.94 106 HIS A C 1
ATOM 811 O O . HIS A 1 106 ? 10.491 -6.498 -1.970 1.00 83.94 106 HIS A O 1
ATOM 817 N N . THR A 1 107 ? 11.719 -6.269 -3.834 1.00 88.50 107 THR A N 1
ATOM 818 C CA . THR A 1 107 ? 12.731 -5.403 -3.236 1.00 88.50 107 THR A CA 1
ATOM 819 C C . THR A 1 107 ? 12.718 -4.054 -3.923 1.00 88.50 107 THR A C 1
ATOM 821 O O . THR A 1 107 ? 13.269 -3.888 -5.011 1.00 88.50 107 THR A O 1
ATOM 824 N N . LEU A 1 108 ? 12.078 -3.077 -3.286 1.00 88.75 108 LEU A N 1
ATOM 825 C CA . LEU A 1 108 ? 12.103 -1.707 -3.768 1.00 88.75 108 LEU A CA 1
ATOM 826 C C . LEU A 1 108 ? 13.341 -0.964 -3.214 1.00 88.75 108 LEU A C 1
ATOM 828 O O . LEU A 1 108 ? 13.614 -1.046 -2.007 1.00 88.75 108 LEU A O 1
ATOM 832 N N . PRO A 1 109 ? 14.095 -0.218 -4.050 1.00 89.50 109 PRO A N 1
ATOM 833 C CA . PRO A 1 109 ? 15.231 0.580 -3.592 1.00 89.50 109 PRO A CA 1
ATOM 834 C C . PRO A 1 109 ? 14.843 1.528 -2.456 1.00 89.50 109 PRO A C 1
ATOM 836 O O . PRO A 1 109 ? 13.734 2.059 -2.434 1.00 89.50 109 PRO A O 1
ATOM 839 N N . TRP A 1 110 ? 15.761 1.775 -1.520 1.00 89.56 110 TRP A N 1
ATOM 840 C CA . TRP A 1 110 ? 15.491 2.641 -0.366 1.00 89.56 110 TRP A CA 1
ATOM 841 C C . TRP A 1 110 ? 14.997 4.038 -0.763 1.00 89.56 110 TRP A C 1
ATOM 843 O O . TRP A 1 110 ? 14.007 4.510 -0.212 1.00 89.56 110 TRP A O 1
ATOM 853 N N . SER A 1 111 ? 15.613 4.657 -1.774 1.00 88.25 111 SER A N 1
ATOM 854 C CA . SER A 1 111 ? 15.193 5.970 -2.275 1.00 88.25 111 SER A CA 1
ATOM 855 C C . SER A 1 111 ? 13.753 5.974 -2.790 1.00 88.25 111 SER A C 1
ATOM 857 O O . SER A 1 111 ? 12.998 6.894 -2.489 1.00 88.25 111 SER A O 1
ATOM 859 N N . ALA A 1 112 ? 13.354 4.926 -3.510 1.00 89.44 112 ALA A N 1
ATOM 860 C CA . ALA A 1 112 ? 11.997 4.761 -4.015 1.00 89.44 112 ALA A CA 1
ATOM 861 C C . ALA A 1 112 ? 10.989 4.538 -2.876 1.00 89.44 112 ALA A C 1
ATOM 863 O O . ALA A 1 112 ? 9.933 5.165 -2.870 1.00 89.44 112 ALA A O 1
ATOM 864 N N . ARG A 1 113 ? 11.330 3.716 -1.873 1.00 91.69 113 ARG A N 1
ATOM 865 C CA . ARG A 1 113 ? 10.483 3.490 -0.686 1.00 91.69 113 ARG A CA 1
ATOM 866 C C . ARG A 1 113 ? 10.266 4.769 0.115 1.00 91.69 113 ARG A C 1
ATOM 868 O O . ARG A 1 113 ? 9.128 5.101 0.431 1.00 91.69 113 ARG A O 1
ATOM 875 N N . LEU A 1 114 ? 11.341 5.508 0.383 1.00 90.00 114 LEU A N 1
ATOM 876 C CA . LEU A 1 114 ? 11.275 6.762 1.126 1.00 90.00 114 LEU A CA 1
ATOM 877 C C . LEU A 1 114 ? 10.504 7.835 0.345 1.00 90.00 114 LEU A C 1
ATOM 879 O O . LEU A 1 114 ? 9.695 8.561 0.922 1.00 90.00 114 LEU A O 1
ATOM 883 N N . ARG A 1 115 ? 10.688 7.899 -0.981 1.00 90.00 115 ARG A N 1
ATOM 884 C CA . ARG A 1 115 ? 9.942 8.822 -1.844 1.00 90.00 115 ARG A CA 1
ATOM 885 C C . ARG A 1 115 ? 8.451 8.498 -1.892 1.00 90.00 115 ARG A C 1
ATOM 887 O O . ARG A 1 115 ? 7.654 9.426 -1.780 1.00 90.00 115 ARG A O 1
ATOM 894 N N . LEU A 1 116 ? 8.082 7.220 -2.008 1.00 92.50 116 LEU A N 1
ATOM 895 C CA . LEU A 1 116 ? 6.689 6.777 -1.918 1.00 92.50 116 LEU A CA 1
ATOM 896 C C . LEU A 1 116 ? 6.087 7.152 -0.564 1.00 92.50 116 LEU A C 1
ATOM 898 O O . LEU A 1 116 ? 5.065 7.824 -0.539 1.00 92.50 116 LEU A O 1
ATOM 902 N N . ALA A 1 117 ? 6.743 6.808 0.548 1.00 93.06 117 ALA A N 1
ATOM 903 C CA . ALA A 1 117 ? 6.223 7.108 1.880 1.00 93.06 117 ALA A CA 1
ATOM 904 C C . ALA A 1 117 ? 6.020 8.614 2.091 1.00 93.06 117 ALA A C 1
ATOM 906 O O . ALA A 1 117 ? 4.942 9.030 2.508 1.00 93.06 117 ALA A O 1
ATOM 907 N N . HIS A 1 118 ? 7.012 9.439 1.736 1.00 91.81 118 HIS A N 1
ATOM 908 C CA . HIS A 1 118 ? 6.898 10.896 1.807 1.00 91.81 118 HIS A CA 1
ATOM 909 C C . HIS A 1 118 ? 5.753 11.422 0.939 1.00 91.81 118 HIS A C 1
ATOM 911 O O . HIS A 1 118 ? 4.917 12.189 1.407 1.00 91.81 118 HIS A O 1
ATOM 917 N N . ARG A 1 119 ? 5.692 11.024 -0.338 1.00 91.81 119 ARG A N 1
ATOM 918 C CA . ARG A 1 119 ? 4.706 11.585 -1.265 1.00 91.81 119 ARG A CA 1
ATOM 919 C C . ARG A 1 119 ? 3.288 11.112 -0.961 1.00 91.81 119 ARG A C 1
ATOM 921 O O . ARG A 1 119 ? 2.373 11.918 -1.067 1.00 91.81 119 ARG A O 1
ATOM 928 N N . LEU A 1 120 ? 3.109 9.860 -0.542 1.00 92.75 120 LEU A N 1
ATOM 929 C CA . LEU A 1 120 ? 1.817 9.342 -0.097 1.00 92.75 120 LEU A CA 1
ATOM 930 C C . LEU A 1 120 ? 1.361 10.023 1.200 1.00 92.75 120 LEU A C 1
ATOM 932 O O . LEU A 1 120 ? 0.198 10.389 1.286 1.00 92.75 120 LEU A O 1
ATOM 936 N N . ASN A 1 121 ? 2.256 10.288 2.159 1.00 92.56 121 ASN A N 1
ATOM 937 C CA . ASN A 1 121 ? 1.909 11.097 3.337 1.00 92.56 121 ASN A CA 1
ATOM 938 C C . ASN A 1 121 ? 1.398 12.485 2.933 1.00 92.56 121 ASN A C 1
ATOM 940 O O . ASN A 1 121 ? 0.329 12.896 3.372 1.00 92.56 121 ASN A O 1
ATOM 944 N N . GLU A 1 122 ? 2.126 13.185 2.060 1.00 91.12 122 GLU A N 1
ATOM 945 C CA . GLU A 1 122 ? 1.705 14.502 1.570 1.00 91.12 122 GLU A CA 1
ATOM 946 C C . GLU A 1 122 ? 0.363 14.445 0.837 1.00 91.12 122 GLU A C 1
ATOM 948 O O . GLU A 1 122 ? -0.487 15.301 1.051 1.00 91.12 122 GLU A O 1
ATOM 953 N N . LEU A 1 123 ? 0.136 13.421 0.011 1.00 90.31 123 LEU A N 1
ATOM 954 C CA . LEU A 1 123 ? -1.146 13.231 -0.666 1.00 90.31 123 LEU A CA 1
ATOM 955 C C . LEU A 1 123 ? -2.279 12.959 0.330 1.00 90.31 123 LEU A C 1
ATOM 957 O O . LEU A 1 123 ? -3.320 13.591 0.225 1.00 90.31 123 LEU A O 1
ATOM 961 N N . ALA A 1 124 ? -2.088 12.085 1.320 1.00 90.44 124 ALA A N 1
ATOM 962 C CA . ALA A 1 124 ? -3.107 11.821 2.336 1.00 90.44 124 ALA A CA 1
ATOM 963 C C . ALA A 1 124 ? -3.468 13.089 3.128 1.00 90.44 124 ALA A C 1
ATOM 965 O O . ALA A 1 124 ? -4.650 13.365 3.317 1.00 90.44 124 ALA A O 1
ATOM 966 N N . LYS A 1 125 ? -2.475 13.911 3.505 1.00 89.81 125 LYS A N 1
ATOM 967 C CA . LYS A 1 125 ? -2.716 15.223 4.137 1.00 89.81 125 LYS A CA 1
ATOM 968 C C . LYS A 1 125 ? -3.470 16.184 3.218 1.00 89.81 125 LYS A C 1
ATOM 970 O O . LYS A 1 125 ? -4.336 16.911 3.683 1.00 89.81 125 LYS A O 1
ATOM 975 N N . GLN A 1 126 ? -3.122 16.207 1.930 1.00 89.06 126 GLN A N 1
ATOM 976 C CA . GLN A 1 126 ? -3.754 17.084 0.940 1.00 89.06 126 GLN A CA 1
ATOM 977 C C . GLN A 1 126 ? -5.222 16.730 0.702 1.00 89.06 126 GLN A C 1
ATOM 979 O O . GLN A 1 126 ? -6.029 17.636 0.526 1.00 89.06 126 GLN A O 1
ATOM 984 N N . VAL A 1 127 ? -5.563 15.437 0.675 1.00 88.94 127 VAL A N 1
ATOM 985 C CA . VAL A 1 127 ? -6.952 14.996 0.481 1.00 88.94 127 VAL A CA 1
ATOM 986 C C . VAL A 1 127 ? -7.747 15.087 1.790 1.00 88.94 127 VAL A C 1
ATOM 988 O O . VAL A 1 127 ? -8.918 15.439 1.754 1.00 88.94 127 VAL A O 1
ATOM 991 N N . GLY A 1 128 ? -7.125 14.811 2.941 1.00 85.69 128 GLY A N 1
ATOM 992 C CA . GLY A 1 128 ? -7.739 15.024 4.256 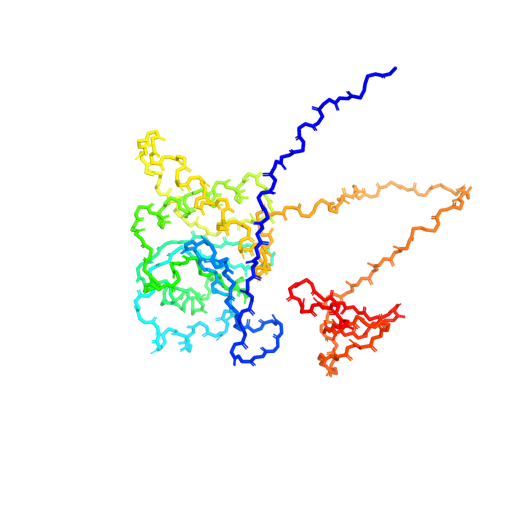1.00 85.69 128 GLY A CA 1
ATOM 993 C C . GLY A 1 128 ? -8.842 14.031 4.640 1.00 85.69 128 GLY A C 1
ATOM 994 O O . GLY A 1 128 ? -9.610 14.320 5.548 1.00 85.69 128 GLY A O 1
ATOM 995 N N . LEU A 1 129 ? -8.927 12.868 3.979 1.00 85.50 129 LEU A N 1
ATOM 996 C CA . LEU A 1 129 ? -9.951 11.842 4.266 1.00 85.50 129 LEU A CA 1
ATOM 997 C C . LEU A 1 129 ? -9.688 11.040 5.539 1.00 85.50 129 LEU A C 1
ATOM 999 O O . LEU A 1 129 ? -10.597 10.414 6.069 1.00 85.50 129 LEU A O 1
ATOM 1003 N N . VAL A 1 130 ? -8.431 10.980 5.971 1.00 87.31 130 VAL A N 1
ATOM 1004 C CA . VAL A 1 130 ? -8.000 10.179 7.116 1.00 87.31 130 VAL A CA 1
ATOM 1005 C C . VAL A 1 130 ? -7.040 10.978 7.974 1.00 87.31 130 VAL A C 1
ATOM 1007 O O . VAL A 1 130 ? -6.234 11.767 7.470 1.00 87.31 130 VAL A O 1
ATOM 1010 N N . THR A 1 131 ? -7.076 10.718 9.275 1.00 89.31 131 THR A N 1
ATOM 1011 C CA . THR A 1 131 ? -6.055 11.207 10.197 1.00 89.31 131 THR A CA 1
ATOM 1012 C C . THR A 1 131 ? -4.830 10.305 10.099 1.00 89.31 131 THR A C 1
ATOM 1014 O O . THR A 1 131 ? -4.914 9.087 10.260 1.00 89.31 131 THR A O 1
ATOM 1017 N N . LEU A 1 132 ? -3.667 10.886 9.804 1.00 89.69 132 LEU A N 1
ATOM 1018 C CA . LEU A 1 132 ? -2.430 10.114 9.754 1.00 89.69 132 LEU A CA 1
ATOM 1019 C C . LEU A 1 132 ? -1.936 9.811 11.171 1.00 89.69 132 LEU A C 1
ATOM 1021 O O . LEU A 1 132 ? -1.579 10.721 11.913 1.00 89.69 132 LEU A O 1
ATOM 1025 N N . ALA A 1 133 ? -1.832 8.525 11.504 1.00 86.06 133 ALA A N 1
ATOM 1026 C CA . ALA A 1 133 ? -1.302 8.029 12.777 1.00 86.06 133 ALA A CA 1
ATOM 1027 C C . ALA A 1 133 ? 0.241 8.078 12.850 1.00 86.06 133 ALA A C 1
ATOM 1029 O O . ALA A 1 133 ? 0.860 7.610 13.808 1.00 86.06 133 ALA A O 1
ATOM 1030 N N . ASN A 1 134 ? 0.898 8.619 11.822 1.00 79.56 134 ASN A N 1
ATOM 1031 C CA . ASN A 1 134 ? 2.346 8.745 11.772 1.00 79.56 134 ASN A CA 1
ATOM 1032 C C . ASN A 1 134 ? 2.849 9.688 12.873 1.00 79.56 134 ASN A C 1
ATOM 1034 O O . ASN A 1 134 ? 2.617 10.892 12.836 1.00 79.56 134 ASN A O 1
ATOM 1038 N N . THR A 1 135 ? 3.629 9.155 13.811 1.00 65.69 135 THR A N 1
ATOM 1039 C CA . THR A 1 135 ? 4.267 9.949 14.875 1.00 65.69 135 THR A CA 1
ATOM 1040 C C . THR A 1 135 ? 5.474 10.752 14.386 1.00 65.69 135 THR A C 1
ATOM 1042 O O . THR A 1 135 ? 5.920 11.678 15.061 1.00 65.69 135 THR A O 1
ATOM 1045 N N . VAL A 1 136 ? 6.017 10.407 13.213 1.00 73.00 136 VAL A N 1
ATOM 1046 C CA . VAL A 1 136 ? 7.180 11.058 12.601 1.00 73.00 136 VAL A CA 1
ATOM 1047 C C . VAL A 1 136 ? 6.918 11.261 11.113 1.00 73.00 136 VAL A C 1
ATOM 1049 O O . VAL A 1 136 ? 6.572 10.317 10.401 1.00 73.00 136 VAL A O 1
ATOM 1052 N N . GLU A 1 137 ? 7.119 12.487 10.629 1.00 71.88 137 GLU A N 1
ATOM 1053 C CA . GLU A 1 137 ? 7.009 12.773 9.201 1.00 71.88 137 GLU A CA 1
ATOM 1054 C C . GLU A 1 137 ? 8.124 12.065 8.410 1.00 71.88 137 GLU A C 1
ATOM 1056 O O . GLU A 1 137 ? 9.300 12.123 8.799 1.00 71.88 137 GLU A O 1
ATOM 1061 N N . PRO A 1 138 ? 7.798 11.403 7.283 1.00 73.56 138 PRO A N 1
ATOM 1062 C CA . PRO A 1 138 ? 8.816 10.793 6.444 1.00 73.56 138 PRO A CA 1
ATOM 1063 C C . PRO A 1 138 ? 9.778 11.855 5.914 1.00 73.56 138 PRO A C 1
ATOM 1065 O O . PRO A 1 138 ? 9.374 12.947 5.523 1.00 73.56 138 PRO A O 1
ATOM 1068 N N . ARG A 1 139 ? 11.068 11.524 5.841 1.00 74.06 139 ARG A N 1
ATOM 1069 C CA . ARG A 1 139 ? 12.076 12.457 5.325 1.00 74.06 139 ARG A CA 1
ATOM 1070 C C . ARG A 1 139 ? 11.947 12.608 3.811 1.00 74.06 139 ARG A C 1
ATOM 1072 O O . ARG A 1 139 ? 11.997 11.621 3.079 1.00 74.06 139 ARG A O 1
ATOM 1079 N N . GLY A 1 140 ? 11.858 13.846 3.334 1.00 69.00 140 GLY A N 1
ATOM 1080 C CA . GLY A 1 140 ? 11.976 14.152 1.911 1.00 69.00 140 GLY A CA 1
ATOM 1081 C C . GLY A 1 140 ? 13.411 13.947 1.426 1.00 69.00 140 GLY A C 1
ATOM 1082 O O . GLY A 1 140 ? 14.353 14.487 2.002 1.00 69.00 140 GLY A O 1
ATOM 1083 N N . LEU A 1 141 ? 13.591 13.169 0.358 1.00 70.00 141 LEU A N 1
ATOM 1084 C CA . LEU A 1 141 ? 14.871 13.079 -0.346 1.00 70.00 141 LEU A CA 1
ATOM 1085 C C . LEU A 1 141 ? 14.995 14.228 -1.358 1.00 70.00 141 LEU A C 1
ATOM 1087 O O . LEU A 1 141 ? 14.096 14.380 -2.194 1.00 70.00 141 LEU A O 1
ATOM 1091 N N . PRO A 1 142 ? 16.108 14.988 -1.354 1.00 67.69 142 PRO A N 1
ATOM 1092 C CA . PRO A 1 142 ? 16.459 15.850 -2.474 1.00 67.69 142 PRO A CA 1
ATOM 1093 C C . PRO A 1 142 ? 16.637 14.975 -3.717 1.00 67.69 142 PRO A C 1
ATOM 1095 O O . PRO A 1 142 ? 17.388 14.000 -3.690 1.00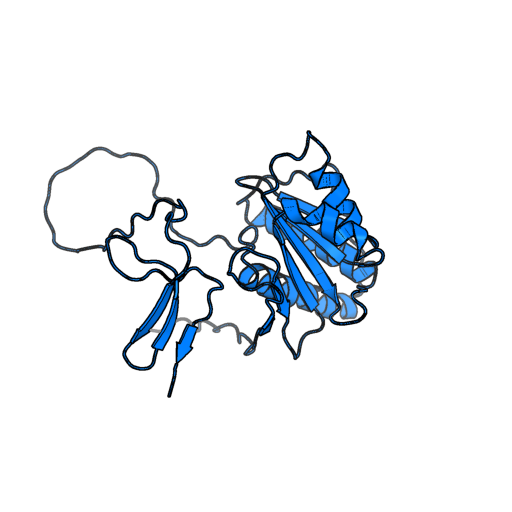 67.69 142 PRO A O 1
ATOM 1098 N N . CYS A 1 143 ? 15.930 15.296 -4.795 1.00 63.78 143 CYS A N 1
ATOM 1099 C CA . CYS A 1 143 ? 15.955 14.515 -6.025 1.00 63.78 143 CYS A CA 1
ATOM 1100 C C . CYS A 1 143 ? 16.502 15.377 -7.164 1.00 63.78 143 CYS A C 1
ATOM 1102 O O . CYS A 1 143 ? 16.087 16.526 -7.321 1.00 63.78 143 CYS A O 1
ATOM 1104 N N . LEU A 1 144 ? 17.430 14.831 -7.955 1.00 69.31 144 LEU A N 1
ATOM 1105 C CA . LEU A 1 144 ? 17.848 15.458 -9.210 1.00 69.31 144 LEU A CA 1
ATOM 1106 C C . LEU A 1 144 ? 16.640 15.530 -10.154 1.00 69.31 144 LEU A C 1
ATOM 1108 O O . LEU A 1 144 ? 15.821 14.613 -10.170 1.00 69.31 144 LEU A O 1
ATOM 1112 N N . VAL A 1 145 ? 16.536 16.593 -10.953 1.00 68.88 145 VAL A N 1
ATOM 1113 C CA . VAL A 1 145 ? 15.354 16.867 -11.799 1.00 68.88 145 VAL A CA 1
ATOM 1114 C C . VAL A 1 145 ? 14.981 15.670 -12.686 1.00 68.88 145 VAL A C 1
ATOM 1116 O O . VAL A 1 145 ? 13.809 15.322 -12.801 1.00 68.88 145 VAL A O 1
ATOM 1119 N N . GLU A 1 146 ? 15.974 14.977 -13.241 1.00 67.38 146 GLU A N 1
ATOM 1120 C CA . GLU A 1 146 ? 15.776 13.791 -14.088 1.00 67.38 146 GLU A CA 1
ATOM 1121 C C . GLU A 1 146 ? 15.204 12.590 -13.318 1.00 67.38 146 GLU A C 1
ATOM 1123 O O . GLU A 1 146 ? 14.363 11.848 -13.824 1.00 67.38 146 GLU A O 1
ATOM 1128 N N . GLN A 1 147 ? 15.616 12.411 -12.063 1.00 73.81 147 GLN A N 1
ATOM 1129 C CA . GLN A 1 147 ? 15.108 11.350 -11.194 1.00 73.81 147 GLN A CA 1
ATOM 1130 C C . GLN A 1 147 ? 13.716 11.693 -10.648 1.00 73.81 147 GLN A C 1
ATOM 1132 O O . GLN A 1 147 ? 12.924 10.789 -10.384 1.00 73.81 147 GLN A O 1
ATOM 1137 N N . ALA A 1 148 ? 13.391 12.984 -10.527 1.00 76.38 148 ALA A N 1
ATOM 1138 C CA . ALA A 1 148 ? 12.115 13.443 -9.998 1.00 76.38 148 ALA A CA 1
ATOM 1139 C C . ALA A 1 148 ? 10.944 12.990 -10.878 1.00 76.38 148 ALA A C 1
ATOM 1141 O O . ALA A 1 148 ? 9.963 12.475 -10.352 1.00 76.38 148 ALA A O 1
ATOM 1142 N N . ALA A 1 149 ? 11.071 13.086 -12.206 1.00 82.31 149 ALA A N 1
ATOM 1143 C CA . ALA A 1 149 ? 10.024 12.643 -13.129 1.00 82.31 149 ALA A CA 1
ATOM 1144 C C . ALA A 1 149 ? 9.751 11.132 -13.019 1.00 82.31 149 ALA A C 1
ATOM 1146 O O . ALA A 1 149 ? 8.598 10.708 -12.942 1.00 82.31 149 ALA A O 1
ATOM 1147 N N . ALA A 1 150 ? 10.808 10.315 -12.952 1.00 83.62 150 ALA A N 1
ATOM 1148 C CA . ALA A 1 150 ? 10.675 8.869 -12.783 1.00 83.62 150 ALA A CA 1
ATOM 1149 C C . ALA A 1 150 ? 10.045 8.500 -11.429 1.00 83.62 150 ALA A C 1
ATOM 1151 O O . ALA A 1 150 ? 9.239 7.575 -11.349 1.00 83.62 150 ALA A O 1
ATOM 1152 N N . MET A 1 151 ? 10.389 9.230 -10.365 1.00 84.69 151 MET A N 1
ATOM 1153 C CA . MET A 1 151 ? 9.822 9.015 -9.036 1.00 84.69 151 MET A CA 1
ATOM 1154 C C . MET A 1 151 ? 8.371 9.489 -8.915 1.00 84.69 151 MET A C 1
ATOM 1156 O O . MET A 1 151 ? 7.583 8.820 -8.257 1.00 84.69 151 MET A O 1
ATOM 1160 N N . GLU A 1 152 ? 7.989 10.599 -9.548 1.00 86.62 152 GLU A N 1
ATOM 1161 C CA . GLU A 1 152 ? 6.582 11.021 -9.585 1.00 86.62 152 GLU A CA 1
ATOM 1162 C C . GLU A 1 152 ? 5.734 10.031 -10.379 1.00 86.62 152 GLU A C 1
ATOM 1164 O O . GLU A 1 152 ? 4.630 9.700 -9.954 1.00 86.62 152 GLU A O 1
ATOM 1169 N N . ARG A 1 153 ? 6.267 9.483 -11.478 1.00 87.62 153 ARG A N 1
ATOM 1170 C CA . ARG A 1 153 ? 5.596 8.399 -12.199 1.00 87.62 153 ARG A CA 1
ATOM 1171 C C . ARG A 1 153 ? 5.413 7.166 -11.318 1.00 87.62 153 ARG A C 1
ATOM 1173 O O . ARG A 1 153 ? 4.314 6.640 -11.243 1.00 87.62 153 ARG A O 1
ATOM 1180 N N . LEU A 1 154 ? 6.449 6.774 -10.572 1.00 89.75 154 LEU A N 1
ATOM 1181 C CA . LEU A 1 154 ? 6.361 5.672 -9.611 1.00 89.75 154 LEU A CA 1
ATOM 1182 C C . LEU A 1 154 ? 5.257 5.901 -8.562 1.00 89.75 154 LEU A C 1
ATOM 1184 O O . LEU A 1 154 ? 4.549 4.966 -8.198 1.00 89.75 154 LEU A O 1
ATOM 1188 N N . VAL A 1 155 ? 5.099 7.136 -8.077 1.00 91.25 155 VAL A N 1
ATOM 1189 C CA . VAL A 1 155 ? 4.021 7.498 -7.144 1.00 91.25 155 VAL A CA 1
ATOM 1190 C C . VAL A 1 155 ? 2.653 7.415 -7.820 1.00 91.25 155 VAL A C 1
ATOM 1192 O O . VAL A 1 155 ? 1.721 6.893 -7.212 1.00 91.25 155 VAL A O 1
ATOM 1195 N N . ALA A 1 156 ? 2.521 7.919 -9.049 1.00 89.94 156 ALA A N 1
ATOM 1196 C CA . ALA A 1 156 ? 1.270 7.871 -9.800 1.00 89.94 156 ALA A CA 1
ATOM 1197 C C . ALA A 1 156 ? 0.821 6.422 -10.043 1.00 89.94 156 ALA A C 1
ATOM 1199 O O . ALA A 1 156 ? -0.303 6.072 -9.683 1.00 89.94 156 ALA A O 1
ATOM 1200 N N . ASP A 1 157 ? 1.730 5.575 -10.534 1.00 90.38 157 ASP A N 1
ATOM 1201 C CA . ASP A 1 157 ? 1.492 4.144 -10.746 1.00 90.38 157 ASP A CA 1
ATOM 1202 C C . ASP A 1 157 ? 1.099 3.467 -9.420 1.00 90.38 157 ASP A C 1
ATOM 1204 O O . ASP A 1 157 ? 0.109 2.742 -9.341 1.00 90.38 157 ASP A O 1
ATOM 1208 N N . GLY A 1 158 ? 1.828 3.764 -8.336 1.00 91.62 158 GLY A N 1
ATOM 1209 C CA . GLY A 1 158 ? 1.528 3.245 -7.003 1.00 91.62 158 GLY A CA 1
ATOM 1210 C C . GLY A 1 158 ? 0.146 3.657 -6.491 1.00 91.62 158 GLY A C 1
ATOM 1211 O O . GLY A 1 158 ? -0.547 2.840 -5.891 1.00 91.62 158 GLY A O 1
ATOM 1212 N N . ARG A 1 159 ? -0.285 4.897 -6.750 1.00 91.12 159 ARG A N 1
ATOM 1213 C CA . ARG A 1 159 ? -1.609 5.396 -6.349 1.00 91.12 159 ARG A CA 1
ATOM 1214 C C . ARG A 1 159 ? -2.735 4.707 -7.117 1.00 91.12 159 ARG A C 1
ATOM 1216 O O . ARG A 1 159 ? -3.749 4.382 -6.505 1.00 91.12 159 ARG A O 1
ATOM 1223 N N . CYS A 1 160 ? -2.561 4.480 -8.417 1.00 89.00 160 CYS A N 1
ATOM 1224 C CA . CYS A 1 160 ? -3.518 3.725 -9.227 1.00 89.00 160 CYS A CA 1
ATOM 1225 C C . CYS A 1 160 ? -3.651 2.287 -8.713 1.00 89.00 160 CYS A C 1
ATOM 1227 O O . CYS A 1 160 ? -4.750 1.862 -8.372 1.00 89.00 160 CYS A O 1
ATOM 1229 N N . LEU A 1 161 ? -2.529 1.587 -8.520 1.00 92.12 161 LEU A N 1
ATOM 1230 C CA . LEU A 1 161 ? -2.546 0.222 -7.990 1.00 92.12 161 LEU A CA 1
ATOM 1231 C C . LEU A 1 161 ? -3.152 0.141 -6.582 1.00 92.12 161 LEU A C 1
ATOM 1233 O O . LEU A 1 161 ? -3.843 -0.821 -6.265 1.00 92.12 161 LEU A O 1
ATOM 1237 N N . LEU A 1 162 ? -2.909 1.141 -5.729 1.00 92.81 162 LEU A N 1
ATOM 1238 C CA . LEU A 1 162 ? -3.533 1.234 -4.408 1.00 92.81 162 LEU A CA 1
ATOM 1239 C C . LEU A 1 162 ? -5.051 1.384 -4.514 1.00 92.81 162 LEU A C 1
ATOM 1241 O O . LEU A 1 162 ? -5.775 0.697 -3.798 1.00 92.81 162 LEU A O 1
ATOM 1245 N N . PHE A 1 163 ? -5.529 2.248 -5.409 1.00 90.81 163 PHE A N 1
ATOM 1246 C CA . PHE A 1 163 ? -6.958 2.423 -5.652 1.00 90.81 163 PHE A CA 1
ATOM 1247 C C . PHE A 1 163 ? -7.610 1.125 -6.139 1.00 90.81 163 PHE A C 1
ATOM 1249 O O . PHE A 1 163 ? -8.652 0.733 -5.614 1.00 90.81 163 PHE A O 1
ATOM 1256 N N . ASP A 1 164 ? -6.975 0.424 -7.074 1.00 88.00 164 ASP A N 1
ATOM 1257 C CA . ASP A 1 164 ? -7.480 -0.848 -7.604 1.00 88.00 164 ASP A CA 1
ATOM 1258 C C . ASP A 1 164 ? -7.382 -1.986 -6.588 1.00 88.00 164 ASP A C 1
ATOM 1260 O O . ASP A 1 164 ? -8.199 -2.907 -6.581 1.00 88.00 164 ASP A O 1
ATOM 1264 N N . ALA A 1 165 ? -6.433 -1.890 -5.658 1.00 89.31 165 ALA A N 1
ATOM 1265 C CA . ALA A 1 165 ? -6.382 -2.756 -4.495 1.00 89.31 165 ALA A CA 1
ATOM 1266 C C . ALA A 1 165 ? -7.496 -2.465 -3.479 1.00 89.31 165 ALA A C 1
ATOM 1268 O O . ALA A 1 165 ? -7.679 -3.272 -2.572 1.00 89.31 165 ALA A O 1
ATOM 1269 N N . GLY A 1 166 ? -8.236 -1.360 -3.607 1.00 88.38 166 GLY A N 1
ATOM 1270 C CA . GLY A 1 166 ? -9.309 -0.955 -2.693 1.00 88.38 166 GLY A CA 1
ATOM 1271 C C . GLY A 1 166 ? -8.916 0.128 -1.683 1.00 88.38 166 GLY A C 1
ATOM 1272 O O . GLY A 1 166 ? -9.761 0.562 -0.906 1.00 88.38 166 GLY A O 1
ATOM 1273 N N . CYS A 1 167 ? -7.678 0.629 -1.710 1.00 90.00 167 CYS A N 1
ATOM 1274 C CA . CYS A 1 167 ? -7.227 1.692 -0.814 1.00 90.00 167 CYS A CA 1
ATOM 1275 C C . CYS A 1 167 ? -7.776 3.055 -1.267 1.00 90.00 167 CYS A C 1
ATOM 1277 O O . CYS A 1 167 ? -7.374 3.603 -2.299 1.00 90.00 167 CYS A O 1
ATOM 1279 N N . ARG A 1 168 ? -8.699 3.625 -0.484 1.00 87.81 168 ARG A N 1
ATOM 1280 C CA . ARG A 1 168 ? -9.409 4.872 -0.829 1.00 87.81 168 ARG A CA 1
ATOM 1281 C C . ARG A 1 168 ? -8.837 6.142 -0.207 1.00 87.81 168 ARG A C 1
ATOM 1283 O O . ARG A 1 168 ? -9.226 7.227 -0.614 1.00 87.81 168 ARG A O 1
ATOM 1290 N N . ILE A 1 169 ? -7.859 6.042 0.692 1.00 89.62 169 ILE A N 1
ATOM 1291 C CA . ILE A 1 169 ? -7.382 7.189 1.491 1.00 89.62 169 ILE A CA 1
ATOM 1292 C C . ILE A 1 169 ? -6.764 8.341 0.671 1.00 89.62 169 ILE A C 1
ATOM 1294 O O . ILE A 1 169 ? -6.551 9.428 1.197 1.00 89.62 169 ILE A O 1
ATOM 1298 N N . PHE A 1 170 ? -6.458 8.111 -0.611 1.00 87.50 170 PHE A N 1
ATOM 1299 C CA . PHE A 1 170 ? -5.873 9.101 -1.529 1.00 87.50 170 PHE A CA 1
ATOM 1300 C C . PHE A 1 170 ? -6.840 9.605 -2.599 1.00 87.50 170 PHE A C 1
ATOM 1302 O O . PHE A 1 170 ? -6.467 10.461 -3.398 1.00 87.50 170 PHE A O 1
ATOM 1309 N N . ASN A 1 171 ? -8.037 9.030 -2.676 1.00 83.25 171 ASN A N 1
ATOM 1310 C CA . ASN A 1 171 ? -9.002 9.332 -3.716 1.00 83.25 171 ASN A CA 1
ATOM 1311 C C . ASN A 1 171 ? -10.325 9.609 -3.020 1.00 83.25 171 ASN A C 1
ATOM 1313 O O . ASN A 1 171 ? -11.052 8.679 -2.674 1.00 83.25 171 ASN A O 1
ATOM 1317 N N . ALA A 1 172 ? -10.609 10.894 -2.799 1.00 62.00 172 ALA A N 1
ATOM 1318 C CA . ALA A 1 172 ? -11.941 11.311 -2.404 1.00 62.00 172 ALA A CA 1
ATOM 1319 C C . ALA A 1 172 ? -12.864 10.881 -3.537 1.00 62.00 172 ALA A C 1
ATOM 1321 O O . ALA A 1 1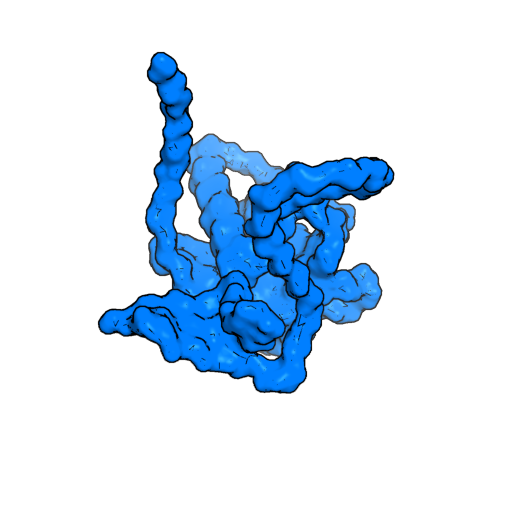72 ? -12.822 11.447 -4.630 1.00 62.00 172 ALA A O 1
ATOM 1322 N N . ASN A 1 173 ? -13.667 9.848 -3.303 1.00 54.88 173 ASN A N 1
ATOM 1323 C CA . ASN A 1 173 ? -14.879 9.726 -4.081 1.00 54.88 173 ASN A CA 1
ATOM 1324 C C . ASN A 1 173 ? -15.651 10.995 -3.735 1.00 54.88 173 ASN A C 1
ATOM 1326 O O . ASN A 1 173 ? -16.083 11.147 -2.596 1.00 54.88 173 ASN A O 1
ATOM 1330 N N . VAL A 1 174 ? -15.750 11.938 -4.672 1.00 38.34 174 VAL A N 1
ATOM 1331 C CA . VAL A 1 174 ? -16.673 13.064 -4.542 1.00 38.34 174 VAL A CA 1
ATOM 1332 C C . VAL A 1 174 ? -18.077 12.476 -4.674 1.00 38.34 174 VAL A C 1
ATOM 1334 O O . VAL A 1 174 ? -18.714 12.553 -5.716 1.00 38.34 174 VAL A O 1
ATOM 1337 N N . VAL A 1 175 ? -18.526 11.802 -3.621 1.00 38.75 175 VAL A N 1
ATOM 1338 C CA . VAL A 1 175 ? -19.929 11.762 -3.253 1.00 38.75 175 VAL A CA 1
ATOM 1339 C C . VAL A 1 175 ? -20.073 13.038 -2.446 1.00 38.75 175 VAL A C 1
ATOM 1341 O O . VAL A 1 175 ? -19.477 13.148 -1.380 1.00 38.75 175 VAL A O 1
ATOM 1344 N N . GLY A 1 176 ? -20.703 14.061 -3.023 1.00 33.81 176 GLY A N 1
ATOM 1345 C CA . GLY A 1 176 ? -20.862 15.340 -2.342 1.00 33.81 176 GLY A CA 1
ATOM 1346 C C . GLY A 1 176 ? -21.487 15.116 -0.969 1.00 33.81 176 GLY A C 1
ATOM 1347 O O . GLY A 1 176 ? -22.631 14.681 -0.880 1.00 33.81 176 GLY A O 1
ATOM 1348 N N . GLU A 1 177 ? -20.736 15.402 0.091 1.00 30.27 177 GLU A N 1
ATOM 1349 C CA . GLU A 1 177 ? -21.314 15.666 1.400 1.00 30.27 177 GLU A CA 1
ATOM 1350 C C . GLU A 1 177 ? -22.196 16.906 1.235 1.00 30.27 177 GLU A C 1
ATOM 1352 O O . GLU A 1 177 ? -21.702 18.027 1.091 1.00 30.27 177 GLU A O 1
ATOM 1357 N N . LEU A 1 178 ? -23.513 16.710 1.168 1.00 35.72 178 LEU A N 1
ATOM 1358 C CA . LEU A 1 178 ? -24.438 17.820 1.336 1.00 35.72 178 LEU A CA 1
ATOM 1359 C C . LEU A 1 178 ? -24.440 18.218 2.822 1.00 35.72 178 LEU A C 1
ATOM 1361 O O . LEU A 1 178 ? -24.426 17.335 3.685 1.00 35.72 178 LEU A O 1
ATOM 1365 N N . PRO A 1 179 ? -24.436 19.527 3.137 1.00 30.77 179 PRO A N 1
ATOM 1366 C CA . PRO A 1 179 ? -24.441 20.014 4.509 1.00 30.77 179 PRO A CA 1
ATOM 1367 C C . PRO A 1 179 ? -25.658 19.493 5.272 1.00 30.77 179 PRO A C 1
ATOM 1369 O O . PRO A 1 179 ? -26.759 19.422 4.725 1.00 30.77 179 PRO A O 1
ATOM 1372 N N . ALA A 1 180 ? -25.455 19.181 6.549 1.00 33.88 180 ALA A N 1
ATOM 1373 C CA . ALA A 1 180 ? -26.531 18.860 7.470 1.00 33.88 180 ALA A CA 1
ATOM 1374 C C . ALA A 1 180 ? -27.551 20.014 7.557 1.00 33.88 180 ALA A C 1
ATOM 1376 O O . ALA A 1 180 ? -27.174 21.161 7.785 1.00 33.88 180 ALA A O 1
ATOM 1377 N N . GLU A 1 181 ? -28.822 19.639 7.397 1.00 38.78 181 GLU A N 1
ATOM 1378 C CA . GLU A 1 181 ? -30.045 20.313 7.849 1.00 38.78 181 GLU A CA 1
ATOM 1379 C C . GLU A 1 181 ? -30.263 21.778 7.425 1.00 38.78 181 GLU A C 1
ATOM 1381 O O . GLU A 1 181 ? -29.776 22.722 8.044 1.00 38.78 181 GLU A O 1
ATOM 1386 N N . VAL A 1 182 ? -31.171 21.970 6.460 1.00 32.72 182 VAL A N 1
ATOM 1387 C CA . VAL A 1 182 ? -32.140 23.070 6.537 1.00 32.72 182 VAL A CA 1
ATOM 1388 C C . VAL A 1 182 ? -33.534 22.489 6.335 1.00 32.72 182 VAL A C 1
ATOM 1390 O O . VAL A 1 182 ? -33.762 21.661 5.457 1.00 32.72 182 VAL A O 1
ATOM 1393 N N . GLU A 1 183 ? -34.416 22.900 7.235 1.00 32.00 183 GLU A N 1
ATOM 1394 C CA . GLU A 1 183 ? -35.791 22.469 7.425 1.00 32.00 183 GLU A CA 1
ATOM 1395 C C . GLU A 1 183 ? -36.655 22.512 6.153 1.00 32.00 183 GLU A C 1
ATOM 1397 O O . GLU A 1 183 ? -36.503 23.365 5.281 1.00 32.00 183 GLU A O 1
ATOM 1402 N N . SER A 1 184 ? -37.588 21.564 6.132 1.00 39.31 184 SER A N 1
ATOM 1403 C CA . SER A 1 184 ? -38.717 21.343 5.229 1.00 39.31 184 SER A CA 1
ATOM 1404 C C . SER A 1 184 ? -39.326 22.595 4.583 1.00 39.31 184 SER A C 1
ATOM 1406 O O . SER A 1 184 ? -39.751 23.509 5.288 1.00 39.31 184 SER A O 1
ATOM 1408 N N . ASP A 1 185 ? -39.544 22.542 3.266 1.00 29.86 185 ASP A N 1
ATOM 1409 C CA . ASP A 1 185 ? -40.736 23.140 2.660 1.00 29.86 185 ASP A CA 1
ATOM 1410 C C . ASP A 1 185 ? -41.252 22.256 1.515 1.00 29.86 185 ASP A C 1
ATOM 1412 O O . ASP A 1 185 ? -40.502 21.780 0.662 1.00 29.86 185 ASP A O 1
ATOM 1416 N N . ASP A 1 186 ? -42.550 21.996 1.581 1.00 44.06 186 ASP A N 1
ATOM 1417 C CA . ASP A 1 186 ? -43.340 21.091 0.756 1.00 44.06 186 ASP A CA 1
ATOM 1418 C C . ASP A 1 186 ? -43.537 21.734 -0.626 1.00 44.06 186 ASP A C 1
ATOM 1420 O O . ASP A 1 186 ? -44.236 22.738 -0.726 1.00 44.06 186 ASP A O 1
ATOM 1424 N N . ASN A 1 187 ? -42.945 21.194 -1.700 1.00 34.66 187 ASN A N 1
ATOM 1425 C CA . ASN A 1 187 ? -43.478 21.353 -3.060 1.00 34.66 187 ASN A CA 1
ATOM 1426 C C . ASN A 1 187 ? -42.877 20.337 -4.042 1.00 34.66 187 ASN A C 1
ATOM 1428 O O . ASN A 1 187 ? -41.667 20.224 -4.220 1.00 34.66 187 ASN A O 1
ATOM 1432 N N . GLN A 1 188 ? -43.788 19.612 -4.686 1.00 45.47 188 GLN A N 1
ATOM 1433 C CA . GLN A 1 188 ? -43.563 18.580 -5.691 1.00 45.47 188 GLN A CA 1
ATOM 1434 C C . GLN A 1 188 ? -42.801 19.112 -6.914 1.00 45.47 188 GLN A C 1
ATOM 1436 O O . GLN A 1 188 ? -43.260 20.064 -7.542 1.00 45.47 188 GLN A O 1
ATOM 1441 N N . ASP A 1 189 ? -41.744 18.414 -7.335 1.00 34.28 189 ASP A N 1
ATOM 1442 C CA . ASP A 1 189 ? -41.561 18.107 -8.755 1.00 34.28 189 ASP A CA 1
ATOM 1443 C C . ASP A 1 189 ? -40.742 16.823 -8.942 1.00 34.28 189 ASP A C 1
ATOM 1445 O O . ASP A 1 189 ? -39.832 16.503 -8.176 1.00 34.28 189 ASP A O 1
ATOM 1449 N N . VAL A 1 190 ? -41.140 16.047 -9.940 1.00 46.03 190 VAL A N 1
ATOM 1450 C CA . VAL A 1 190 ? -40.741 14.660 -10.170 1.00 46.03 190 VAL A CA 1
ATOM 1451 C C . VAL A 1 190 ? -39.312 14.608 -10.705 1.00 46.03 190 VAL A C 1
ATOM 1453 O O . VAL A 1 190 ? -39.056 14.954 -11.855 1.00 46.03 190 VAL A O 1
ATOM 1456 N N . ASN A 1 191 ? -38.382 14.113 -9.893 1.00 35.59 191 ASN A N 1
ATOM 1457 C CA . ASN A 1 191 ? -37.123 13.562 -10.376 1.00 35.59 191 ASN A CA 1
ATOM 1458 C C . ASN A 1 191 ? -36.764 12.396 -9.451 1.00 35.59 191 ASN A C 1
ATOM 1460 O O . ASN A 1 191 ? -36.231 12.604 -8.364 1.00 35.59 191 ASN A O 1
ATOM 1464 N N . GLU A 1 192 ? -37.143 11.178 -9.843 1.00 40.47 192 GLU A N 1
ATOM 1465 C CA . GLU A 1 192 ? -36.748 9.953 -9.142 1.00 40.47 192 GLU A CA 1
ATOM 1466 C C . GLU A 1 192 ? -35.221 9.820 -9.207 1.00 40.47 192 GLU A C 1
ATOM 1468 O O . GLU A 1 192 ? -34.640 9.298 -10.158 1.00 40.47 192 GLU A O 1
ATOM 1473 N N . ILE A 1 193 ? -34.564 10.354 -8.183 1.00 38.25 193 ILE A N 1
ATOM 1474 C CA . ILE A 1 193 ? -33.194 10.029 -7.826 1.00 38.25 193 ILE A CA 1
ATOM 1475 C C . ILE A 1 193 ? -33.287 8.675 -7.129 1.00 38.25 193 ILE A C 1
ATOM 1477 O O . ILE A 1 193 ? -33.895 8.561 -6.069 1.00 38.25 193 ILE A O 1
ATOM 1481 N N . VAL A 1 194 ? -32.725 7.643 -7.755 1.00 36.28 194 VAL A N 1
ATOM 1482 C CA . VAL A 1 194 ? -32.598 6.317 -7.148 1.00 36.28 194 VAL A CA 1
ATOM 1483 C C . VAL A 1 194 ? -31.664 6.447 -5.941 1.00 36.28 194 VAL A C 1
ATOM 1485 O O . VAL A 1 194 ? -30.450 6.600 -6.094 1.00 36.28 194 VAL A O 1
ATOM 1488 N N . GLU A 1 195 ? -32.241 6.456 -4.741 1.00 36.88 195 GLU A N 1
ATOM 1489 C CA . GLU A 1 195 ? -31.529 6.336 -3.470 1.00 36.88 195 GLU A CA 1
ATOM 1490 C C . GLU A 1 195 ? -30.945 4.923 -3.360 1.00 36.88 195 GLU A C 1
ATOM 1492 O O . GLU A 1 195 ? -31.661 3.992 -3.024 1.00 36.88 195 GLU A O 1
ATOM 1497 N N . ILE A 1 196 ? -29.645 4.740 -3.602 1.00 35.34 196 ILE A N 1
ATOM 1498 C CA . ILE A 1 196 ? -28.977 3.472 -3.265 1.00 35.34 196 ILE A CA 1
ATOM 1499 C C . ILE A 1 196 ? -28.456 3.588 -1.831 1.00 35.34 196 ILE A C 1
ATOM 1501 O O . ILE A 1 196 ? -27.302 3.950 -1.581 1.00 35.34 196 ILE A O 1
ATOM 1505 N N . GLY A 1 197 ? -29.337 3.334 -0.868 1.00 36.53 197 GLY A N 1
ATOM 1506 C CA . GLY A 1 197 ? -28.987 3.246 0.544 1.00 36.53 197 GLY A CA 1
ATOM 1507 C C . GLY A 1 197 ? -28.456 1.856 0.881 1.00 36.53 197 GLY A C 1
ATOM 1508 O O . GLY A 1 197 ? -29.239 0.975 1.218 1.00 36.53 197 GLY A O 1
ATOM 1509 N N . LEU A 1 198 ? -27.135 1.643 0.840 1.00 39.59 198 LEU A N 1
ATOM 1510 C CA . LEU A 1 198 ? -26.553 0.361 1.257 1.00 39.59 198 LEU A CA 1
ATOM 1511 C C . LEU A 1 198 ? -25.873 0.434 2.631 1.00 39.59 198 LEU A C 1
ATOM 1513 O O . LEU A 1 198 ? -24.790 1.015 2.755 1.00 39.59 198 LEU A O 1
ATOM 1517 N N . PRO A 1 199 ? -26.437 -0.209 3.671 1.00 38.53 199 PRO A N 1
ATOM 1518 C CA . PRO A 1 199 ? -25.684 -0.521 4.874 1.00 38.53 199 PRO A CA 1
ATOM 1519 C C . PRO A 1 199 ? -24.583 -1.538 4.540 1.00 38.53 199 PRO A C 1
ATOM 1521 O O . PRO A 1 199 ? -24.840 -2.632 4.041 1.00 38.53 199 PRO A O 1
ATOM 1524 N N . ILE A 1 200 ? -23.334 -1.178 4.848 1.00 44.16 200 ILE A N 1
ATOM 1525 C CA . ILE A 1 200 ? -22.145 -2.029 4.703 1.00 44.16 200 ILE A CA 1
ATOM 1526 C C . ILE A 1 200 ? -22.154 -3.076 5.828 1.00 44.16 200 ILE A C 1
ATOM 1528 O O . ILE A 1 200 ? -21.397 -2.995 6.792 1.00 44.16 200 ILE A O 1
ATOM 1532 N N . ALA A 1 201 ? -23.049 -4.054 5.732 1.00 47.75 201 ALA A N 1
ATOM 1533 C CA . ALA A 1 201 ? -22.984 -5.288 6.502 1.00 47.75 201 ALA A CA 1
ATOM 1534 C C . ALA A 1 201 ? -22.871 -6.452 5.505 1.00 47.75 201 ALA A C 1
ATOM 1536 O O . ALA A 1 201 ? -23.677 -6.528 4.578 1.00 47.75 201 ALA A O 1
ATOM 1537 N N . PRO A 1 202 ? -21.865 -7.339 5.620 1.00 48.31 202 PRO A N 1
ATOM 1538 C CA . PRO A 1 202 ? -21.787 -8.508 4.754 1.00 48.31 202 PRO A CA 1
ATOM 1539 C C . PRO A 1 202 ? -23.014 -9.406 4.995 1.00 48.31 202 PRO A C 1
ATOM 1541 O O . PRO A 1 202 ? -23.307 -9.719 6.155 1.00 48.31 202 PRO A O 1
ATOM 1544 N N . PRO A 1 203 ? -23.749 -9.817 3.944 1.00 52.59 203 PRO A N 1
ATOM 1545 C CA . PRO A 1 203 ? -24.864 -10.733 4.112 1.00 52.59 203 PRO A CA 1
ATOM 1546 C C . PRO A 1 203 ? -24.357 -12.110 4.577 1.00 52.59 203 PRO A C 1
ATOM 1548 O O . PRO A 1 203 ? -23.273 -12.545 4.178 1.00 52.59 203 PRO A O 1
ATOM 1551 N N . PRO A 1 204 ? -25.135 -12.822 5.411 1.00 55.06 204 PRO A N 1
ATOM 1552 C CA . PRO A 1 204 ? -24.722 -14.087 6.022 1.00 55.06 204 PRO A CA 1
ATOM 1553 C C . PRO A 1 204 ? -24.535 -15.239 5.020 1.00 55.06 204 PRO A C 1
ATOM 1555 O O . PRO A 1 204 ? -23.956 -16.262 5.377 1.00 55.06 204 PRO A O 1
ATOM 1558 N N . GLU A 1 205 ? -25.012 -15.088 3.783 1.00 58.22 205 GLU A N 1
ATOM 1559 C CA . GLU A 1 205 ? -25.044 -16.147 2.766 1.00 58.22 205 GLU A CA 1
ATOM 1560 C C . GLU A 1 205 ? -23.772 -16.231 1.902 1.00 58.22 205 GLU A C 1
ATOM 1562 O O . GLU A 1 205 ? -23.600 -17.194 1.158 1.00 58.22 205 GLU A O 1
ATOM 1567 N N . GLY A 1 206 ? -22.832 -15.293 2.055 1.00 60.34 206 GLY A N 1
ATOM 1568 C CA . GLY A 1 206 ? -21.586 -15.284 1.285 1.00 60.34 206 GLY A CA 1
ATOM 1569 C C . GLY A 1 206 ? -21.741 -14.751 -0.146 1.00 60.34 206 GLY A C 1
ATOM 1570 O O . GLY A 1 206 ? -22.772 -14.196 -0.520 1.00 60.34 206 GLY A O 1
ATOM 1571 N N . GLU A 1 207 ? -20.664 -14.849 -0.927 1.00 65.94 207 GLU A N 1
ATOM 1572 C CA . GLU A 1 207 ? -20.595 -14.329 -2.300 1.00 65.94 207 GLU A CA 1
ATOM 1573 C C . GLU A 1 207 ? -21.279 -15.274 -3.303 1.00 65.94 207 GLU A C 1
ATOM 1575 O O . GLU A 1 207 ? -21.126 -16.494 -3.233 1.00 65.94 207 GLU A O 1
ATOM 1580 N N . LEU A 1 208 ? -21.987 -14.693 -4.274 1.00 73.50 208 LEU A N 1
ATOM 1581 C CA . LEU A 1 208 ? -22.704 -15.386 -5.343 1.00 73.50 208 LEU A CA 1
ATOM 1582 C C . LEU A 1 208 ? -22.111 -15.029 -6.715 1.00 73.50 208 LEU A C 1
ATOM 1584 O O . LEU A 1 208 ? -21.529 -13.956 -6.907 1.00 73.50 208 LEU A O 1
ATOM 1588 N N . GLU A 1 209 ? -22.266 -15.938 -7.677 1.00 81.44 209 GLU A N 1
ATOM 1589 C CA . GLU A 1 209 ? -21.914 -15.710 -9.082 1.00 81.44 209 GLU A CA 1
ATOM 1590 C C . GLU A 1 209 ? -23.169 -15.313 -9.866 1.00 81.44 209 GLU A C 1
ATOM 1592 O O . GLU A 1 209 ? -24.205 -15.971 -9.765 1.00 81.44 209 GLU A O 1
ATOM 1597 N N . PHE A 1 210 ? -23.070 -14.239 -10.647 1.00 77.81 210 PHE A N 1
ATOM 1598 C CA . PHE A 1 210 ? -24.120 -13.759 -11.539 1.00 77.81 210 PHE A CA 1
ATOM 1599 C C . PHE A 1 210 ? -23.670 -13.924 -12.986 1.00 77.81 210 PHE A C 1
ATOM 1601 O O . PHE A 1 210 ? -22.601 -13.443 -13.359 1.00 77.81 210 PHE A O 1
ATOM 1608 N N . ASP A 1 211 ? -24.494 -14.597 -13.785 1.00 81.56 211 ASP A N 1
ATOM 1609 C CA . ASP A 1 211 ? -24.318 -14.762 -15.226 1.00 81.56 211 ASP A CA 1
ATOM 1610 C C . ASP A 1 211 ? -25.636 -14.400 -15.914 1.00 81.56 211 ASP A C 1
ATOM 1612 O O . ASP A 1 211 ? -26.645 -15.100 -15.773 1.00 81.56 211 ASP A O 1
ATOM 1616 N N . TYR A 1 212 ? -25.650 -13.260 -16.599 1.00 75.19 212 TYR A N 1
ATOM 1617 C CA . TYR A 1 212 ? -26.828 -12.786 -17.309 1.00 75.19 212 TYR A CA 1
ATOM 1618 C C . TYR A 1 212 ? -26.440 -11.952 -18.525 1.00 75.19 212 TYR A C 1
ATOM 1620 O O . TYR A 1 212 ? -25.607 -11.052 -18.439 1.00 75.19 212 TYR A O 1
ATOM 1628 N N . CYS A 1 213 ? -27.080 -12.227 -19.665 1.00 73.06 213 CYS A N 1
ATOM 1629 C CA . CYS A 1 213 ? -26.874 -11.503 -20.925 1.00 73.06 213 CYS A CA 1
ATOM 1630 C C . CYS A 1 213 ? -25.397 -11.368 -21.348 1.00 73.06 213 CYS A C 1
ATOM 1632 O O . CYS A 1 213 ? -25.001 -10.333 -21.877 1.00 73.06 213 CYS A O 1
ATOM 1634 N N . GLY A 1 214 ? -24.587 -12.409 -21.127 1.00 71.38 214 GLY A N 1
ATOM 1635 C CA . GLY A 1 214 ? -23.166 -12.389 -21.484 1.00 71.38 214 GLY A CA 1
ATOM 1636 C C . GLY A 1 214 ? -22.318 -11.519 -20.557 1.00 71.38 214 GLY A C 1
ATOM 1637 O O . GLY A 1 214 ? -21.194 -11.179 -20.901 1.00 71.38 214 GLY A O 1
ATOM 1638 N N . ILE A 1 215 ? -22.828 -11.142 -19.384 1.00 76.00 215 ILE A N 1
ATOM 1639 C CA . ILE A 1 215 ? -22.054 -10.498 -18.325 1.00 76.00 215 ILE A CA 1
ATOM 1640 C C . ILE A 1 215 ? -21.929 -11.491 -17.182 1.00 76.00 215 ILE A C 1
ATOM 1642 O O . ILE A 1 215 ? -22.932 -11.941 -16.628 1.00 76.00 215 ILE A O 1
ATOM 1646 N N . TRP A 1 216 ? -20.687 -11.785 -16.811 1.00 85.00 216 TRP A N 1
ATOM 1647 C CA . TRP A 1 216 ? -20.372 -12.562 -15.625 1.00 85.00 216 TRP A CA 1
ATOM 1648 C C . TRP A 1 216 ? -19.759 -11.657 -14.561 1.00 85.00 216 TRP A C 1
ATOM 1650 O O . TRP A 1 216 ? -18.822 -10.902 -14.842 1.00 85.00 216 TRP A O 1
ATOM 1660 N N . ALA A 1 217 ? -20.278 -11.733 -13.338 1.00 81.06 217 ALA A N 1
ATOM 1661 C CA . ALA A 1 217 ? -19.811 -10.941 -12.209 1.00 81.06 217 ALA A CA 1
ATOM 1662 C C . ALA A 1 217 ? -19.910 -11.706 -10.884 1.00 81.06 217 ALA A C 1
ATOM 1664 O O . ALA A 1 217 ? -20.766 -12.571 -10.706 1.00 81.06 217 ALA A O 1
ATOM 1665 N N . ARG A 1 218 ? -19.060 -11.342 -9.918 1.00 81.06 218 ARG A N 1
ATOM 1666 C CA . ARG A 1 218 ? -19.178 -11.799 -8.522 1.00 81.06 218 ARG A CA 1
ATOM 1667 C C . ARG A 1 218 ? -19.652 -10.688 -7.603 1.00 81.06 218 ARG A C 1
ATOM 1669 O O . ARG A 1 218 ? -19.206 -9.548 -7.718 1.00 81.06 218 ARG A O 1
ATOM 1676 N N . GLY A 1 219 ? -20.537 -11.035 -6.679 1.00 82.25 219 GLY A N 1
ATOM 1677 C CA . GLY A 1 219 ? -21.222 -10.063 -5.841 1.00 82.25 219 GLY A CA 1
ATOM 1678 C C . GLY A 1 219 ? -22.135 -10.713 -4.812 1.00 82.25 219 GLY A C 1
ATOM 1679 O O . GLY A 1 219 ? -21.928 -11.851 -4.402 1.00 82.25 219 GLY A O 1
ATOM 1680 N N . HIS A 1 220 ? -23.136 -9.965 -4.374 1.00 77.19 220 HIS A N 1
ATOM 1681 C CA . HIS A 1 220 ? -24.169 -10.426 -3.450 1.00 77.19 220 HIS A CA 1
ATOM 1682 C C . HIS A 1 220 ? -25.512 -9.836 -3.864 1.00 77.19 220 HIS A C 1
ATOM 1684 O O . HIS A 1 220 ? -25.553 -8.803 -4.529 1.00 77.19 220 HIS A O 1
ATOM 1690 N N . HIS A 1 221 ? -26.604 -10.484 -3.472 1.00 71.44 221 HIS A N 1
ATOM 1691 C CA . HIS A 1 221 ? -27.930 -9.906 -3.638 1.00 71.44 221 HIS A CA 1
ATOM 1692 C C . HIS A 1 221 ? -28.256 -8.964 -2.480 1.00 71.44 221 HIS A C 1
ATOM 1694 O O . HIS A 1 221 ? -28.008 -9.292 -1.317 1.00 71.44 221 HIS A O 1
ATOM 1700 N N . ASP A 1 222 ? -28.824 -7.811 -2.810 1.00 71.94 222 ASP A N 1
ATOM 1701 C CA . ASP A 1 222 ? -29.511 -6.929 -1.873 1.00 71.94 222 ASP A CA 1
ATOM 1702 C C . ASP A 1 222 ? -31.011 -6.859 -2.229 1.00 71.94 222 ASP A C 1
ATOM 1704 O O . ASP A 1 222 ? -31.523 -7.680 -2.995 1.00 71.94 222 ASP A O 1
ATOM 1708 N N . GLN A 1 223 ? -31.744 -5.917 -1.630 1.00 64.88 223 GLN A N 1
ATOM 1709 C CA . GLN A 1 223 ? -33.178 -5.750 -1.893 1.00 64.88 223 GLN A CA 1
ATOM 1710 C C . GLN A 1 223 ? -33.476 -5.119 -3.265 1.00 64.88 223 GLN A C 1
ATOM 1712 O O . GLN A 1 223 ? -34.614 -5.202 -3.724 1.00 64.88 223 GLN A O 1
ATOM 1717 N N . GLU A 1 224 ? -32.482 -4.521 -3.924 1.00 69.94 224 GLU A N 1
ATOM 1718 C CA . GLU A 1 224 ? -32.634 -3.743 -5.158 1.00 69.94 224 GLU A CA 1
ATOM 1719 C C . GLU A 1 224 ? -32.044 -4.452 -6.388 1.00 69.94 224 GLU A C 1
ATOM 1721 O O . GLU A 1 224 ? -32.392 -4.126 -7.524 1.00 69.94 224 GLU A O 1
ATOM 1726 N N . GLY A 1 225 ? -31.197 -5.466 -6.198 1.00 76.12 225 GLY A N 1
ATOM 1727 C CA . GLY A 1 225 ? -30.595 -6.226 -7.281 1.00 76.12 225 GLY A CA 1
ATOM 1728 C C . GLY A 1 225 ? -29.370 -7.051 -6.885 1.00 76.12 225 GLY A C 1
ATOM 1729 O O . GLY A 1 225 ? -29.264 -7.615 -5.795 1.00 76.12 225 GLY A O 1
ATOM 1730 N N . PHE A 1 226 ? -28.465 -7.217 -7.851 1.00 77.81 226 PHE A N 1
ATOM 1731 C CA . PHE A 1 226 ? -27.179 -7.881 -7.656 1.00 77.81 226 PHE A CA 1
ATOM 1732 C C . PHE A 1 226 ? -26.074 -6.828 -7.562 1.00 77.81 226 PHE A C 1
ATOM 1734 O O . PHE A 1 226 ? -25.811 -6.100 -8.520 1.00 77.81 226 PHE A O 1
ATOM 1741 N N . VAL A 1 227 ? -25.413 -6.760 -6.410 1.00 79.62 227 VAL A N 1
ATOM 1742 C CA . VAL A 1 227 ? -24.399 -5.755 -6.100 1.00 79.62 227 VAL A CA 1
ATOM 1743 C C . VAL A 1 227 ? -23.005 -6.328 -6.291 1.00 79.62 227 VAL A C 1
ATOM 1745 O O . VAL A 1 227 ? -22.561 -7.234 -5.578 1.00 79.62 227 VAL A O 1
ATOM 1748 N N . VAL A 1 228 ? -22.270 -5.718 -7.216 1.00 77.62 228 VAL A N 1
ATOM 1749 C CA . VAL A 1 228 ? -20.858 -6.002 -7.473 1.00 77.62 228 VAL A CA 1
ATOM 1750 C C . VAL A 1 228 ? -20.002 -4.994 -6.714 1.00 77.62 228 VAL A C 1
ATOM 1752 O O . VAL A 1 228 ? -20.030 -3.795 -6.993 1.00 77.62 228 VAL A O 1
ATOM 1755 N N . ARG A 1 229 ? -19.206 -5.465 -5.749 1.00 66.94 229 ARG A N 1
ATOM 1756 C CA . ARG A 1 229 ? -18.288 -4.585 -5.009 1.00 66.94 229 ARG A CA 1
ATOM 1757 C C . ARG A 1 229 ? -17.095 -4.203 -5.876 1.00 66.94 229 ARG A C 1
ATOM 1759 O O . ARG A 1 229 ? -16.603 -5.020 -6.651 1.00 66.94 229 ARG A O 1
ATOM 1766 N N . SER A 1 230 ? -16.576 -2.990 -5.703 1.00 56.34 230 SER A N 1
ATOM 1767 C CA . SER A 1 230 ? -15.360 -2.561 -6.403 1.00 56.34 230 SER A CA 1
ATOM 1768 C C . SER A 1 230 ? -14.189 -3.509 -6.105 1.00 56.34 230 SER A C 1
ATOM 1770 O O . SER A 1 230 ? -13.978 -3.903 -4.960 1.00 56.34 230 SER A O 1
ATOM 1772 N N . GLY A 1 231 ? -13.461 -3.899 -7.152 1.00 56.97 231 GLY A N 1
ATOM 1773 C CA . GLY A 1 231 ? -12.436 -4.942 -7.103 1.00 56.97 231 GLY A CA 1
ATOM 1774 C C . GLY A 1 231 ? -12.966 -6.340 -7.430 1.00 56.97 231 GLY A C 1
ATOM 1775 O O . GLY A 1 231 ? -12.168 -7.203 -7.783 1.00 56.97 231 GLY A O 1
ATOM 1776 N N . SER A 1 232 ? -14.275 -6.595 -7.373 1.00 65.31 232 SER A N 1
ATOM 1777 C CA . SER A 1 232 ? -14.851 -7.869 -7.831 1.00 65.31 232 SER A CA 1
ATOM 1778 C C . SER A 1 232 ? -14.625 -8.052 -9.333 1.00 65.31 232 SER A C 1
ATOM 1780 O O . SER A 1 232 ? -14.537 -7.082 -10.085 1.00 65.31 232 SER A O 1
ATOM 1782 N N . GLU A 1 233 ? -14.477 -9.301 -9.770 1.00 67.31 233 GLU A N 1
ATOM 1783 C CA . GLU A 1 233 ? -14.265 -9.601 -11.187 1.00 67.31 233 GLU A CA 1
ATOM 1784 C C . GLU A 1 233 ? -15.583 -9.409 -11.947 1.00 67.31 233 GLU A C 1
ATOM 1786 O O . GLU A 1 233 ? -16.613 -9.962 -11.557 1.00 67.31 233 GLU A O 1
ATOM 1791 N N . VAL A 1 234 ? -15.528 -8.620 -13.021 1.00 76.75 234 VAL A N 1
ATOM 1792 C CA . VAL A 1 234 ? -16.602 -8.457 -14.002 1.00 76.75 234 VAL A CA 1
ATOM 1793 C C . VAL A 1 234 ? -15.991 -8.681 -15.370 1.00 76.75 234 VAL A C 1
ATOM 1795 O O . VAL A 1 234 ? -14.970 -8.075 -15.702 1.00 76.75 234 VAL A O 1
ATOM 1798 N N . ARG A 1 235 ? -16.604 -9.549 -16.165 1.00 76.38 235 ARG A N 1
ATOM 1799 C CA . ARG A 1 235 ? -16.172 -9.816 -17.535 1.00 76.38 235 ARG A CA 1
ATOM 1800 C C . ARG A 1 235 ? -17.374 -9.984 -18.445 1.00 76.38 235 ARG A C 1
ATOM 1802 O O . ARG A 1 235 ? -18.388 -10.550 -18.046 1.00 76.38 235 ARG A O 1
ATOM 1809 N N . ASN A 1 236 ? -17.213 -9.532 -19.681 1.00 75.38 236 ASN A N 1
ATOM 1810 C CA . ASN A 1 236 ? -18.113 -9.922 -20.752 1.00 75.38 236 ASN A CA 1
ATOM 1811 C C . ASN A 1 236 ? -17.718 -11.329 -21.202 1.00 75.38 236 ASN A C 1
ATOM 1813 O O . ASN A 1 236 ? -16.547 -11.591 -21.482 1.00 75.38 236 ASN A O 1
ATOM 1817 N N . VAL A 1 237 ? -18.689 -12.226 -21.212 1.00 71.31 237 VAL A N 1
ATOM 1818 C CA . VAL A 1 237 ? -18.586 -13.587 -21.719 1.00 71.31 237 VAL A CA 1
ATOM 1819 C C . VAL A 1 237 ? -19.240 -13.579 -23.098 1.00 71.31 237 VAL A C 1
ATOM 1821 O O . VAL A 1 237 ? -20.416 -13.904 -23.244 1.00 71.31 237 VAL A O 1
ATOM 1824 N N . GLU A 1 238 ? -18.485 -13.111 -24.092 1.00 55.66 238 GLU A N 1
ATOM 1825 C CA . GLU A 1 238 ? -18.738 -13.425 -25.506 1.00 55.66 238 GLU A CA 1
ATOM 1826 C C . GLU A 1 238 ? -17.904 -14.641 -25.921 1.00 55.66 238 GLU A C 1
ATOM 1828 O O . GLU A 1 238 ? -16.704 -14.692 -25.555 1.00 55.66 238 GLU A O 1
#

Secondary structure (DSSP, 8-state):
-PPP------------EEE-TT-SSSS-EEEE-TTSSEEEEEEEGGGHHHHHHH----BEEEEEE-SSEEEEEEETTHHHHHHHHHH-TT-TT--EEEEEEESSS-B--HHHHHHHHHHHHHHHHHH-SSEE--SSPPPPPP--HHHHHHHHHHHHHHHHHHHHTT--TT-------PPS-----------------------TT--EEEEETTEEEEEEE-SSSEE--TTS-EEE--

Foldseek 3Di:
DDDPPPPPPPPPDFDWDWDDPPDDQQAWIWIDTPVDFKIKTKHFLVCLVVVLVPQAFQFWFKWFDFDAEIETGTDRRVSVVSNVLSPDPVNVRGGMMITIATPPPNHDDPLLNLLLRQVVVVLLVVVVRHHYPDPDHRDDDDDDPVVVVVSVVSNVNVVVNCVLSVNCSRPPPPPPPDDDDDDDDDDDDDDPDPPPDDDPDDDPPDKDWDDDPQKTWIADDDPVGGDGDRNTDIDRRD

Radius of gyration: 20.59 Å; chains: 1; bounding box: 61×47×49 Å

pLDDT: mean 75.49, std 19.4, range [29.86, 96.62]

Sequence (238 aa):
MKFPNETIPMVQPCTHTIYRPFGGVEGYRQIHDPAGRLVVTAFPLAMARSLAATCNLWSACYVIVGRDEAYIGESNRAVRCVAEHAADSSNVFGAEAYLLHAQEPHTLPWSARLRLAHRLNELAKQVGLVTLANTVEPRGLPCLVEQAAAMERLVADGRCLLFDAGCRIFNANVVGELPAEVESDDNQDVNEIVEIGLPIAPPPEGELEFDYCGIWARGHHDQEGFVVRSGSEVRNVE

Organism: NCBI:txid1355477